Protein AF-A0A661HRC7-F1 (afdb_monomer_lite)

Secondary structure (DSSP, 8-state):
-HHHHHHHHHHHHHHHSPTT-EEEHHHHHHT-SSPPPHHHHHHHHHHHHHHT-EEE-HHHHHHHHHHHHHHHHHHHHHHHHHHHHHTT--HHHHHHHHHHTT---HHHHHHHHHHTSPPPPHHHHHHHHHHHHHHHHHHHHHHHT-HHHHHHHHHTHHHHHTTSS-GGGT-TT---TTTTS--------------TTHHHHHHHHHHHHHHHHHHHHHHHHHHHHHHHHHHHHHS--

Foldseek 3Di:
DLVVVLLVVLLVVLVVDAQAEEDEPVVSPVSDPDDDDPVSVVVSVVSCVVSNYHYDHPVVNVVVVVVVVVVVVVVVVVVVVVVVVVVVPPPVVVVVCVVLVPDPDPVSVVVVVVVVDDDDDPVRVVVVVVVVVVVVVVVVVVLVVDLVSLVVVLVCLVCCLVVVDDPVVPDVDDPPVPPPDDPDDDDDDDDDDDDPSNVVSNVVSVVVSVVSVVVSVVVVVVVVVVVVVVVVVVPDD

Radius of gyration: 38.29 Å; chains: 1; bounding box: 67×71×92 Å

Structure (mmCIF, N/CA/C/O backbone):
data_AF-A0A661HRC7-F1
#
_entry.id   AF-A0A661HRC7-F1
#
loop_
_atom_site.group_PDB
_atom_site.id
_atom_site.type_symbol
_atom_site.label_atom_id
_atom_site.label_alt_id
_atom_site.label_comp_id
_atom_site.label_asym_id
_atom_site.label_entity_id
_atom_site.label_seq_id
_atom_site.pdbx_PDB_ins_code
_atom_site.Cartn_x
_atom_site.Cartn_y
_atom_site.Cartn_z
_atom_site.occupancy
_atom_site.B_iso_or_equiv
_atom_site.auth_seq_id
_atom_site.auth_comp_id
_atom_site.auth_asym_id
_atom_site.auth_atom_id
_atom_site.pdbx_PDB_model_num
ATOM 1 N N . MET A 1 1 ? -4.110 -18.913 65.886 1.00 46.22 1 MET A N 1
ATOM 2 C CA . MET A 1 1 ? -4.096 -17.533 65.349 1.00 46.22 1 MET A CA 1
ATOM 3 C C . MET A 1 1 ? -4.804 -17.408 63.995 1.00 46.22 1 MET A C 1
ATOM 5 O O . MET A 1 1 ? -5.416 -16.375 63.782 1.00 46.22 1 MET A O 1
ATOM 9 N N . ALA A 1 2 ? -4.877 -18.468 63.177 1.00 59.62 2 ALA A N 1
ATOM 10 C CA . ALA A 1 2 ? -5.514 -18.46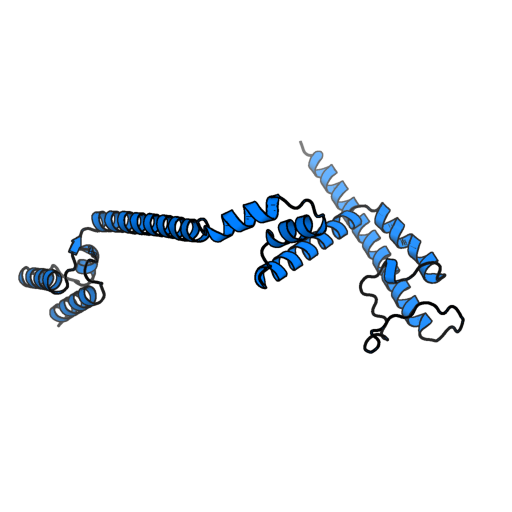9 61.848 1.00 59.62 2 ALA A CA 1
ATOM 11 C C . ALA A 1 2 ? -6.964 -17.922 61.760 1.00 59.62 2 ALA A C 1
ATOM 13 O O . ALA A 1 2 ? -7.291 -17.168 60.855 1.00 59.62 2 ALA A O 1
ATOM 14 N N . ALA A 1 3 ? -7.848 -18.215 62.724 1.00 59.53 3 ALA A N 1
ATOM 15 C CA . ALA A 1 3 ? -9.279 -17.891 62.591 1.00 59.53 3 ALA A CA 1
ATOM 16 C C . ALA A 1 3 ? -9.639 -16.387 62.630 1.00 59.53 3 ALA A C 1
ATOM 18 O O . ALA A 1 3 ? -10.729 -16.016 62.195 1.00 59.53 3 ALA A O 1
ATOM 19 N N . LYS A 1 4 ? -8.778 -15.522 63.190 1.00 67.00 4 LYS A N 1
ATOM 20 C CA . LYS A 1 4 ? -8.972 -14.055 63.160 1.00 67.00 4 LYS A CA 1
ATOM 21 C C . LYS A 1 4 ? -8.421 -13.435 61.873 1.00 67.00 4 LYS A C 1
ATOM 23 O O . LYS A 1 4 ? -8.901 -12.384 61.466 1.00 67.00 4 LYS A O 1
ATOM 28 N N . GLU A 1 5 ? -7.450 -14.095 61.257 1.00 76.31 5 GLU A N 1
ATOM 29 C CA . GLU A 1 5 ? -6.766 -13.650 60.045 1.00 76.31 5 GLU A CA 1
ATOM 30 C C . GLU A 1 5 ? -7.654 -13.861 58.812 1.00 76.31 5 GLU A C 1
ATOM 32 O O . GLU A 1 5 ? -7.911 -12.898 58.093 1.00 76.31 5 GLU A O 1
ATOM 37 N N . SER A 1 6 ? -8.296 -15.030 58.690 1.00 75.25 6 SER A N 1
ATOM 38 C CA . SER A 1 6 ? -9.288 -15.310 57.634 1.00 75.25 6 SER A CA 1
ATOM 39 C C . SER A 1 6 ? -10.469 -14.330 57.633 1.00 75.25 6 SER A C 1
ATOM 41 O O . SER A 1 6 ? -10.964 -13.922 56.589 1.00 75.25 6 SER A O 1
ATOM 43 N N . ILE A 1 7 ? -10.935 -13.889 58.811 1.00 80.56 7 ILE A N 1
ATOM 44 C CA . ILE A 1 7 ? -12.045 -12.919 58.902 1.00 80.56 7 ILE A CA 1
ATOM 45 C C . ILE A 1 7 ? -11.611 -11.536 58.408 1.00 80.56 7 ILE A C 1
ATOM 47 O O . ILE A 1 7 ? -12.405 -10.833 57.787 1.00 80.56 7 ILE A O 1
ATOM 51 N N . LYS A 1 8 ? -10.361 -11.151 58.679 1.00 82.25 8 LYS A N 1
ATOM 52 C CA . LYS A 1 8 ? -9.803 -9.875 58.232 1.00 82.25 8 LYS A CA 1
ATOM 53 C C . LYS A 1 8 ? -9.616 -9.860 56.710 1.00 82.25 8 LYS A C 1
ATOM 55 O O . LYS A 1 8 ? -9.975 -8.876 56.076 1.00 82.25 8 LYS A O 1
ATOM 60 N N . GLN A 1 9 ? -9.164 -10.972 56.131 1.00 80.62 9 GLN A N 1
ATOM 61 C CA . GLN A 1 9 ? -9.059 -11.156 54.677 1.00 80.62 9 GLN A CA 1
ATOM 62 C C . GLN A 1 9 ? -10.429 -11.074 53.990 1.00 80.62 9 GLN A C 1
ATOM 64 O O . GLN A 1 9 ? -10.584 -10.406 52.970 1.00 80.62 9 GLN A O 1
ATOM 69 N N . VAL A 1 10 ? -11.467 -11.662 54.593 1.00 81.31 10 VAL A N 1
ATOM 70 C CA . VAL A 1 10 ? -12.841 -11.521 54.090 1.00 81.31 10 VAL A CA 1
ATOM 71 C C . VAL A 1 10 ? -13.333 -10.071 54.184 1.00 81.31 10 VAL A C 1
ATOM 73 O O . VAL A 1 10 ? -13.985 -9.591 53.260 1.00 81.31 10 VAL A O 1
ATOM 76 N N . GLU A 1 11 ? -13.010 -9.340 55.253 1.00 82.12 11 GLU A N 1
ATOM 77 C CA . GLU A 1 11 ? -13.336 -7.909 55.360 1.00 82.12 11 GLU A CA 1
ATOM 78 C C . GLU A 1 11 ? -12.634 -7.079 54.267 1.00 82.12 11 GLU A C 1
ATOM 80 O O . GLU A 1 11 ? -13.278 -6.243 53.631 1.00 82.12 11 GLU A O 1
ATOM 85 N N . GLU A 1 12 ? -11.363 -7.358 53.971 1.00 83.88 12 GLU A N 1
ATOM 86 C CA . GLU A 1 12 ? -10.621 -6.737 52.863 1.00 83.88 12 GLU A CA 1
ATOM 87 C C . GLU A 1 12 ? -11.241 -7.057 51.490 1.00 83.88 12 GLU A C 1
ATOM 89 O O . GLU A 1 12 ? -11.384 -6.158 50.654 1.00 83.88 12 GLU A O 1
ATOM 94 N N . LEU A 1 13 ? -11.713 -8.292 51.272 1.00 82.38 13 LEU A N 1
ATOM 95 C CA . LEU A 1 13 ? -12.444 -8.670 50.057 1.00 82.38 13 LEU A CA 1
ATOM 96 C C . LEU A 1 13 ? -13.716 -7.833 49.869 1.00 82.38 13 LEU A C 1
ATOM 98 O O . LEU A 1 13 ? -13.973 -7.366 48.758 1.00 82.38 13 LEU A O 1
ATOM 102 N N . PHE A 1 14 ? -14.479 -7.580 50.937 1.00 82.62 14 PHE A N 1
ATOM 103 C CA . PHE A 1 14 ? -15.663 -6.715 50.878 1.00 82.62 14 PHE A CA 1
ATOM 104 C C . PHE A 1 14 ? -15.322 -5.234 50.656 1.00 82.62 14 PHE A C 1
ATOM 106 O O . PHE A 1 14 ? -16.095 -4.536 50.005 1.00 82.62 14 PHE A O 1
ATOM 113 N N . ILE A 1 15 ? -14.173 -4.756 51.146 1.00 84.56 15 ILE A N 1
ATOM 114 C CA . ILE A 1 15 ? -13.701 -3.375 50.933 1.00 84.56 15 ILE A CA 1
ATOM 115 C C . ILE A 1 15 ? -13.226 -3.159 49.489 1.00 84.56 15 ILE A C 1
ATOM 117 O O . ILE A 1 15 ? -13.441 -2.088 48.924 1.00 84.56 15 ILE A O 1
ATOM 121 N N . SER A 1 16 ? -12.596 -4.167 48.879 1.00 82.31 16 SER A N 1
ATOM 122 C CA . SER A 1 16 ? -12.067 -4.078 47.510 1.00 82.31 16 SER A CA 1
ATOM 123 C C . SER A 1 16 ? -13.150 -3.921 46.432 1.00 82.31 16 SER A C 1
ATOM 125 O O . SER A 1 16 ? -12.871 -3.466 45.320 1.00 82.31 16 SER A O 1
ATOM 127 N N . LYS A 1 17 ? -14.391 -4.313 46.743 1.00 79.81 17 LYS A N 1
ATOM 128 C CA . LYS A 1 17 ? -15.523 -4.310 45.814 1.00 79.81 17 LYS A CA 1
ATOM 129 C C . LYS A 1 17 ? -16.329 -3.020 45.922 1.00 79.81 17 LYS A C 1
ATOM 131 O O . LYS A 1 17 ? -16.464 -2.432 46.993 1.00 79.81 17 LYS A O 1
ATOM 136 N N . LYS A 1 18 ? -16.865 -2.551 44.790 1.00 75.81 18 LYS A N 1
ATOM 137 C CA . LYS A 1 18 ? -17.677 -1.330 44.763 1.00 75.81 18 LYS A CA 1
ATOM 138 C C . LYS A 1 18 ? -19.051 -1.609 45.373 1.00 75.81 18 LYS A C 1
ATOM 140 O O . LYS A 1 18 ? -19.536 -2.739 45.381 1.00 75.81 18 LYS A O 1
ATOM 145 N N . LYS A 1 19 ? -19.711 -0.554 45.859 1.00 70.31 19 LYS A N 1
ATOM 146 C CA . LYS A 1 19 ? -21.099 -0.639 46.340 1.00 70.31 19 LYS A CA 1
ATOM 147 C C . LYS A 1 19 ? -21.988 -1.193 45.220 1.00 70.31 19 LYS A C 1
ATOM 149 O O . LYS A 1 19 ? -22.031 -0.602 44.142 1.00 70.31 19 LYS A O 1
ATOM 154 N N . GLY A 1 20 ? -22.689 -2.296 45.481 1.00 66.62 20 GLY A N 1
ATOM 155 C CA . GLY A 1 20 ? -23.535 -2.976 44.494 1.00 66.62 20 GLY A CA 1
ATOM 156 C C . GLY A 1 20 ? -22.845 -4.066 43.665 1.00 66.62 20 GLY A C 1
ATOM 157 O O . GLY A 1 20 ? -23.507 -4.666 42.822 1.00 66.62 20 GLY A O 1
ATOM 158 N N . ASP A 1 21 ? -21.562 -4.353 43.906 1.00 76.00 21 ASP A N 1
ATOM 159 C CA . ASP A 1 21 ? -20.919 -5.547 43.356 1.00 76.00 21 ASP A CA 1
ATOM 160 C C . ASP A 1 21 ? -21.384 -6.818 44.088 1.00 76.00 21 ASP A C 1
ATOM 162 O O . ASP A 1 21 ? -21.913 -6.793 45.207 1.00 76.00 21 ASP A O 1
ATOM 166 N N . VAL A 1 22 ? -21.173 -7.952 43.425 1.00 84.88 22 VAL A N 1
ATOM 167 C CA . VAL A 1 22 ? -21.505 -9.292 43.911 1.00 84.88 22 VAL A CA 1
ATOM 168 C C . VAL A 1 22 ? -20.237 -10.071 44.271 1.00 84.88 22 VAL A C 1
ATOM 170 O O . VAL A 1 22 ? -19.251 -10.043 43.532 1.00 84.88 22 VAL A O 1
ATOM 173 N N . VAL A 1 23 ? -20.263 -10.779 45.401 1.00 85.69 23 VAL A N 1
ATOM 174 C CA . VAL A 1 23 ? -19.192 -11.682 45.862 1.00 85.69 23 VAL A CA 1
ATOM 175 C C . VAL A 1 23 ? -19.720 -13.111 45.899 1.00 85.69 23 VAL A C 1
ATOM 177 O O . VAL A 1 23 ? -20.847 -13.352 46.327 1.00 85.69 23 VAL A O 1
ATOM 180 N N . THR A 1 24 ? -18.914 -14.068 45.447 1.00 87.81 24 THR A N 1
ATOM 181 C CA . THR A 1 24 ? -19.303 -15.479 45.404 1.00 87.81 24 THR A CA 1
ATOM 182 C C . THR A 1 24 ? -19.050 -16.195 46.729 1.00 87.81 24 THR A C 1
ATOM 184 O O . THR A 1 24 ? -18.049 -15.933 47.405 1.00 87.81 24 THR A O 1
ATOM 187 N N . PHE A 1 25 ? -19.930 -17.129 47.101 1.00 86.50 25 PHE A N 1
ATOM 188 C CA . PHE A 1 25 ? -19.738 -17.961 48.299 1.00 86.50 25 PHE A CA 1
ATOM 189 C C . PHE A 1 25 ? -18.448 -18.786 48.231 1.00 86.50 25 PHE A C 1
ATOM 191 O O . PHE A 1 25 ? -17.781 -18.997 49.241 1.00 86.50 25 PHE A O 1
ATOM 198 N N . GLU A 1 26 ? -18.059 -19.193 47.030 1.00 86.44 26 GLU A N 1
ATOM 199 C CA . GLU A 1 26 ? -16.854 -19.960 46.748 1.00 86.44 26 GLU A CA 1
ATOM 200 C C . GLU A 1 26 ? -15.585 -19.140 47.022 1.00 86.44 26 GLU A C 1
ATOM 202 O O . GLU A 1 26 ? -14.609 -19.682 47.531 1.00 86.44 26 GLU A O 1
ATOM 207 N N . ASN A 1 27 ? -15.600 -17.827 46.757 1.00 84.62 27 ASN A N 1
ATOM 208 C CA . ASN A 1 27 ? -14.473 -16.949 47.085 1.00 84.62 27 ASN A CA 1
ATOM 209 C C . ASN A 1 27 ? -14.343 -16.740 48.593 1.00 84.62 27 ASN A C 1
ATOM 211 O O . ASN A 1 27 ? -13.236 -16.744 49.111 1.00 84.62 27 ASN A O 1
ATOM 215 N N . ILE A 1 28 ? -15.466 -16.625 49.306 1.00 84.31 28 ILE A N 1
ATOM 216 C CA . ILE A 1 28 ? -15.454 -16.543 50.771 1.00 84.31 28 ILE A CA 1
ATOM 217 C C . ILE A 1 28 ? -14.951 -17.865 51.364 1.00 84.31 28 ILE A C 1
ATOM 219 O O . ILE A 1 28 ? -14.176 -17.850 52.312 1.00 84.31 28 ILE A O 1
ATOM 223 N N . SER A 1 29 ? -15.354 -19.007 50.798 1.00 82.44 29 SER A N 1
ATOM 224 C CA . SER A 1 29 ? -14.953 -20.331 51.281 1.00 82.44 29 SER A CA 1
ATOM 225 C C . SER A 1 29 ? -13.467 -20.640 51.083 1.00 82.44 29 SER A C 1
ATOM 227 O O . SER A 1 29 ? -12.937 -21.441 51.845 1.00 82.44 29 SER A O 1
ATOM 229 N N . LYS A 1 30 ? -12.800 -20.045 50.085 1.00 85.00 30 LYS A N 1
ATOM 230 C CA . LYS A 1 30 ? -11.361 -20.251 49.829 1.00 85.00 30 LYS A CA 1
ATOM 231 C C . LYS A 1 30 ? -10.462 -19.674 50.920 1.00 85.00 30 LYS A C 1
ATOM 233 O O . LYS A 1 30 ? -9.379 -20.199 51.132 1.00 85.00 30 LYS A O 1
ATOM 238 N N . GLU A 1 31 ? -10.921 -18.643 51.625 1.00 82.44 31 GLU A N 1
ATOM 239 C CA . GLU A 1 31 ? -10.154 -17.983 52.692 1.00 82.44 31 GLU A CA 1
ATOM 240 C C . GLU A 1 31 ? -10.208 -18.742 54.036 1.00 82.44 31 GLU A C 1
ATOM 242 O O . GLU A 1 31 ? -9.590 -18.334 55.024 1.00 82.44 31 GLU A O 1
ATOM 247 N N . PHE A 1 32 ? -10.970 -19.842 54.110 1.00 80.88 32 PHE A N 1
ATOM 248 C CA . PHE A 1 32 ? -11.108 -20.659 55.316 1.00 80.88 32 PHE A CA 1
ATOM 249 C C . PHE A 1 32 ? -10.625 -22.098 55.086 1.00 80.88 32 PHE A C 1
ATOM 251 O O . PHE A 1 32 ? -11.263 -22.872 54.380 1.00 80.88 32 PHE A O 1
ATOM 258 N N . ASP A 1 33 ? -9.573 -22.504 55.802 1.00 77.38 33 ASP A N 1
ATOM 259 C CA . ASP A 1 33 ? -9.066 -23.891 55.787 1.00 77.38 33 ASP A CA 1
ATOM 260 C C . ASP A 1 33 ? -9.933 -24.880 56.596 1.00 77.38 33 ASP A C 1
ATOM 262 O O . ASP A 1 33 ? -9.755 -26.097 56.533 1.00 77.38 33 ASP A O 1
ATOM 266 N N . LYS A 1 34 ? -10.850 -24.368 57.429 1.00 79.81 34 LYS A N 1
ATOM 267 C CA . LYS A 1 34 ? -11.730 -25.147 58.319 1.00 79.81 34 LYS A CA 1
ATOM 268 C C . LYS A 1 34 ? -13.182 -24.720 58.147 1.00 79.81 34 LYS A C 1
ATOM 270 O O . LYS A 1 34 ? -13.462 -23.590 57.759 1.00 79.81 34 LYS A O 1
ATOM 275 N N . GLN A 1 35 ? -14.109 -25.608 58.515 1.00 79.19 35 GLN A N 1
ATOM 276 C CA . GLN A 1 35 ? -15.544 -25.313 58.492 1.00 79.19 35 GLN A CA 1
ATOM 277 C C . GLN A 1 35 ? -15.871 -24.030 59.270 1.00 79.19 35 GLN A C 1
ATOM 279 O O . GLN A 1 35 ? -15.432 -23.829 60.406 1.00 79.19 35 GLN A O 1
ATOM 284 N N . ILE A 1 36 ? -16.667 -23.168 58.638 1.00 80.31 36 ILE A N 1
ATOM 285 C CA . ILE A 1 36 ? -17.063 -21.870 59.182 1.00 80.31 36 ILE A CA 1
ATOM 286 C C . ILE A 1 36 ? -17.981 -22.089 60.389 1.00 80.31 36 ILE A C 1
ATOM 288 O O . ILE A 1 36 ? -19.007 -22.762 60.304 1.00 80.31 36 ILE A O 1
ATOM 292 N N . THR A 1 37 ? -17.639 -21.479 61.524 1.00 85.44 37 THR A N 1
ATOM 293 C CA . THR A 1 37 ? -18.481 -21.516 62.729 1.00 85.44 37 THR A CA 1
ATOM 294 C C . THR A 1 37 ? -19.648 -20.530 62.596 1.00 85.44 37 THR A C 1
ATOM 296 O O . THR A 1 37 ? -19.489 -19.445 62.033 1.00 85.44 37 THR A O 1
ATOM 299 N N . VAL A 1 38 ? -20.809 -20.825 63.196 1.00 84.69 38 VAL A N 1
ATOM 300 C CA . VAL A 1 38 ? -22.022 -19.972 63.143 1.00 84.69 38 VAL A CA 1
ATOM 301 C C . VAL A 1 38 ? -21.749 -18.505 63.528 1.00 84.69 38 VAL A C 1
ATOM 303 O O . VAL A 1 38 ? -22.293 -17.581 62.924 1.00 84.69 38 VAL A O 1
ATOM 306 N N . SER A 1 39 ? -20.861 -18.262 64.497 1.00 85.06 39 SER A N 1
ATOM 307 C CA . SER A 1 39 ? -20.455 -16.909 64.914 1.00 85.06 39 SER A CA 1
ATOM 308 C C . SER A 1 39 ? -19.681 -16.138 63.837 1.00 85.06 39 SER A C 1
ATOM 310 O O . SER A 1 39 ? -19.795 -14.916 63.759 1.00 85.06 39 SER A O 1
ATOM 312 N N . GLN A 1 40 ? -18.899 -16.827 63.003 1.00 82.88 40 GLN A N 1
ATOM 313 C CA . GLN A 1 40 ? -18.143 -16.223 61.901 1.00 82.88 40 GLN A CA 1
ATOM 314 C C . GLN A 1 40 ? -19.075 -15.896 60.728 1.00 82.88 40 GLN A C 1
ATOM 316 O O . GLN A 1 40 ? -19.015 -14.790 60.197 1.00 82.88 40 GLN A O 1
ATOM 321 N N . ALA A 1 41 ? -20.022 -16.785 60.413 1.00 83.31 41 ALA A N 1
ATOM 322 C CA . ALA A 1 41 ? -21.043 -16.543 59.391 1.00 83.31 41 ALA A CA 1
ATOM 323 C C . ALA A 1 41 ? -21.905 -15.301 59.696 1.00 83.31 41 ALA A C 1
ATOM 325 O O . ALA A 1 41 ? -22.165 -14.484 58.813 1.00 83.31 41 ALA A O 1
ATOM 326 N N . LYS A 1 42 ? -22.281 -15.091 60.968 1.00 87.62 42 LYS A N 1
ATOM 327 C CA . LYS A 1 42 ? -23.004 -13.879 61.399 1.00 87.62 42 LYS A CA 1
ATOM 328 C C . LYS A 1 42 ? -22.206 -12.591 61.156 1.00 87.62 42 LYS A C 1
ATOM 330 O O . LYS A 1 42 ? -22.795 -11.587 60.763 1.00 87.62 42 LYS A O 1
ATOM 335 N N . LYS A 1 43 ? -20.881 -12.618 61.345 1.00 85.50 43 LYS A N 1
ATOM 336 C CA . LYS A 1 43 ? -20.003 -11.469 61.054 1.00 85.50 43 LYS A CA 1
ATOM 337 C C . LYS A 1 43 ? -19.894 -11.196 59.557 1.00 85.50 43 LYS A C 1
ATOM 339 O O . LYS A 1 43 ? -20.007 -10.047 59.152 1.00 85.50 43 LYS A O 1
ATOM 344 N N . ILE A 1 44 ? -19.760 -12.237 58.735 1.00 85.81 44 ILE A N 1
ATOM 345 C CA . ILE A 1 44 ? -19.736 -12.116 57.267 1.00 85.81 44 ILE A CA 1
ATOM 346 C C . ILE A 1 44 ? -21.043 -11.487 56.758 1.00 85.81 44 ILE A C 1
ATOM 348 O O . ILE A 1 44 ? -21.015 -10.561 55.948 1.00 85.81 44 ILE A O 1
ATOM 352 N N . LEU A 1 45 ? -22.191 -11.896 57.309 1.00 86.12 45 LEU A N 1
ATOM 353 C CA . LEU A 1 45 ? -23.484 -11.283 56.996 1.00 86.12 45 LEU A CA 1
ATOM 354 C C . LEU A 1 45 ? -23.557 -9.806 57.429 1.00 86.12 45 LEU A C 1
ATOM 356 O O . LEU A 1 45 ? -24.133 -8.977 56.724 1.00 86.12 45 LEU A O 1
ATOM 360 N N . GLN A 1 46 ? -22.967 -9.457 58.576 1.00 87.50 46 GLN A N 1
ATOM 361 C CA . GLN A 1 46 ? -22.871 -8.070 59.035 1.00 87.50 46 GLN A CA 1
ATOM 362 C C . GLN A 1 46 ? -21.983 -7.225 58.106 1.00 87.50 46 GLN A C 1
ATOM 364 O O . GLN A 1 46 ? -22.345 -6.089 57.795 1.00 87.50 46 GLN A O 1
ATOM 369 N N . TYR A 1 47 ? -20.870 -7.777 57.613 1.00 86.12 47 TYR A N 1
ATOM 370 C CA . TYR A 1 47 ? -19.998 -7.111 56.645 1.00 86.12 47 TYR A CA 1
ATOM 371 C C . TYR A 1 47 ? -20.680 -6.903 55.290 1.00 86.12 47 TYR A C 1
ATOM 373 O O . TYR A 1 47 ? -20.647 -5.791 54.769 1.00 86.12 47 TYR A O 1
ATOM 381 N N . SER A 1 48 ? -21.397 -7.904 54.772 1.00 86.00 48 SER A N 1
ATOM 382 C CA . SER A 1 48 ? -22.200 -7.764 53.546 1.00 86.00 48 SER A CA 1
ATOM 383 C C . SER A 1 48 ? -23.198 -6.599 53.643 1.00 86.00 48 SER A C 1
ATOM 385 O O . SER A 1 48 ? -23.285 -5.775 52.729 1.00 86.00 48 SER A O 1
ATOM 387 N N . LYS A 1 49 ? -23.883 -6.454 54.789 1.00 87.06 49 LYS A N 1
ATOM 388 C CA . LYS A 1 49 ? -24.794 -5.325 55.042 1.00 87.06 49 LYS A CA 1
ATOM 389 C C . LYS A 1 49 ? -24.069 -3.982 55.153 1.00 87.06 49 LYS A C 1
ATOM 391 O O . LYS A 1 49 ? -24.567 -2.994 54.627 1.00 87.06 49 LYS A O 1
ATOM 396 N N . LYS A 1 50 ? -22.908 -3.939 55.816 1.00 87.94 50 LYS A N 1
ATOM 397 C CA . LYS A 1 50 ? -22.108 -2.716 56.015 1.00 87.94 50 LYS A CA 1
ATOM 398 C C . LYS A 1 50 ? -21.569 -2.153 54.695 1.00 87.94 50 LYS A C 1
ATOM 400 O O . LYS A 1 50 ? -21.579 -0.941 54.505 1.00 87.94 50 LYS A O 1
ATOM 405 N N . TYR A 1 51 ? -21.103 -3.022 53.799 1.00 85.94 51 TYR A N 1
ATOM 406 C CA . TYR A 1 51 ? -20.485 -2.619 52.531 1.00 85.94 51 TYR A CA 1
ATOM 407 C C . TYR A 1 51 ? -21.460 -2.604 51.342 1.00 85.94 51 TYR A C 1
ATOM 409 O O . TYR A 1 51 ? -21.083 -2.167 50.258 1.00 85.94 51 TYR A O 1
ATOM 417 N N . HIS A 1 52 ? -22.723 -3.006 51.541 1.00 82.62 52 HIS A N 1
ATOM 418 C CA . HIS A 1 52 ? -23.739 -3.118 50.485 1.00 82.62 52 HIS A CA 1
ATOM 419 C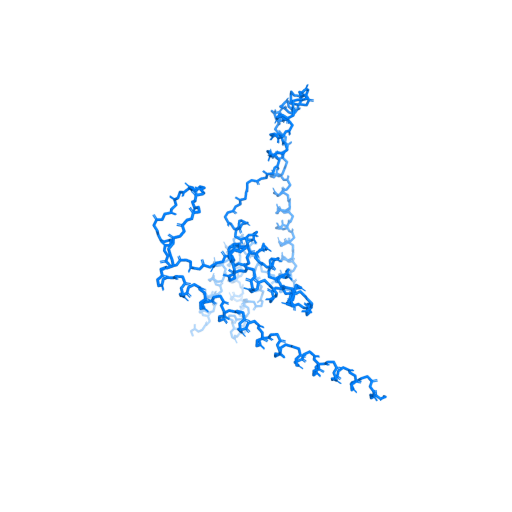 C . HIS A 1 52 ? -23.276 -3.986 49.303 1.00 82.62 52 HIS A C 1
ATOM 421 O O . HIS A 1 52 ? -23.406 -3.607 48.137 1.00 82.62 52 HIS A O 1
ATOM 427 N N . VAL A 1 53 ? -22.716 -5.151 49.626 1.00 84.69 53 VAL A N 1
ATOM 428 C CA . VAL A 1 53 ? -22.224 -6.139 48.659 1.00 84.69 53 VAL A CA 1
ATOM 429 C C . VAL A 1 53 ? -23.073 -7.396 48.798 1.00 84.69 53 VAL A C 1
ATOM 431 O O . VAL A 1 53 ? -23.206 -7.940 49.900 1.00 84.69 53 VAL A O 1
ATOM 434 N N . SER A 1 54 ? -23.671 -7.840 47.693 1.00 82.75 54 SER A N 1
ATOM 435 C CA . SER A 1 54 ? -24.546 -9.016 47.683 1.00 82.75 54 SER A CA 1
ATOM 436 C C . SER A 1 54 ? -23.724 -10.298 47.545 1.00 82.75 54 SER A C 1
ATOM 438 O O . SER A 1 54 ? -22.768 -10.346 46.772 1.00 82.75 54 SER A O 1
ATOM 440 N N . MET A 1 55 ? -24.086 -11.336 48.297 1.00 84.00 55 MET A N 1
ATOM 441 C CA . MET A 1 55 ? -23.445 -12.649 48.217 1.00 84.00 55 MET A CA 1
ATOM 442 C C . MET A 1 55 ? -24.291 -13.568 47.341 1.00 84.00 55 MET A C 1
ATOM 444 O O . MET A 1 55 ? -25.487 -13.710 47.587 1.00 84.00 55 MET A O 1
ATOM 448 N N . VAL A 1 56 ? -23.681 -14.171 46.328 1.00 86.44 56 VAL A N 1
ATOM 449 C CA . VAL A 1 56 ? -24.366 -14.984 45.310 1.00 86.44 56 VAL A CA 1
ATOM 450 C C . VAL A 1 56 ? -23.604 -16.283 45.058 1.00 86.44 56 VAL A C 1
ATOM 452 O O . VAL A 1 56 ? -22.420 -16.388 45.374 1.00 86.44 56 VAL A O 1
ATOM 455 N N . SER A 1 57 ? -24.251 -17.293 44.480 1.00 87.25 57 SER A N 1
ATOM 456 C CA . SER A 1 57 ? -23.531 -18.490 44.008 1.00 87.25 57 SER A CA 1
ATOM 457 C C . SER A 1 57 ? -22.739 -18.187 42.729 1.00 87.25 57 SER A C 1
ATOM 459 O O . SER A 1 57 ? -23.103 -17.280 41.974 1.00 87.25 57 SER A O 1
ATOM 461 N N . ALA A 1 58 ? -21.703 -18.976 42.419 1.00 84.56 58 ALA A N 1
ATOM 462 C CA . ALA A 1 58 ? -20.991 -18.900 41.140 1.00 84.56 58 ALA A CA 1
ATOM 463 C C . ALA A 1 58 ? -21.930 -18.900 39.913 1.00 84.56 58 ALA A C 1
ATOM 465 O O . ALA A 1 58 ? -21.706 -18.155 38.957 1.00 84.56 58 ALA A O 1
ATOM 466 N N . SER A 1 59 ? -23.025 -19.668 39.961 1.00 86.19 59 SER A N 1
ATOM 467 C CA . SER A 1 59 ? -24.014 -19.730 38.870 1.00 86.19 59 SER A CA 1
ATOM 468 C C . SER A 1 59 ? -24.772 -18.412 38.674 1.00 86.19 59 SER A C 1
ATOM 470 O O . SER A 1 59 ? -25.085 -18.013 37.552 1.00 86.19 59 SER A O 1
ATOM 472 N N . GLU A 1 60 ? -25.082 -17.717 39.764 1.00 86.25 60 GLU A N 1
ATOM 473 C CA . GLU A 1 60 ? -25.773 -16.425 39.740 1.00 86.25 60 GLU A CA 1
ATOM 474 C C . GLU A 1 60 ? -24.817 -15.286 39.381 1.00 86.25 60 GLU A C 1
ATOM 476 O O . GLU A 1 60 ? -25.200 -14.362 38.663 1.00 86.25 60 GLU A O 1
ATOM 481 N N . TYR A 1 61 ? -23.556 -15.385 39.809 1.00 86.69 61 TYR A N 1
ATOM 482 C CA . TYR A 1 61 ? -22.498 -14.454 39.428 1.00 86.69 61 TYR A CA 1
ATOM 483 C C . TYR A 1 61 ? -22.278 -14.432 37.912 1.00 86.69 61 TYR A C 1
ATOM 485 O O . TYR A 1 61 ? -22.229 -13.357 37.315 1.00 86.69 61 TYR A O 1
ATOM 493 N N . ALA A 1 62 ? -22.235 -15.606 37.272 1.00 83.62 62 ALA A N 1
ATOM 494 C CA . ALA A 1 62 ? -22.123 -15.714 35.818 1.00 83.62 62 ALA A CA 1
ATOM 495 C C . ALA A 1 62 ? -23.287 -15.007 35.097 1.00 83.62 62 ALA A C 1
ATOM 497 O O . ALA A 1 62 ? -23.064 -14.218 34.180 1.00 83.62 62 ALA A O 1
ATOM 498 N N . LYS A 1 63 ? -24.527 -15.205 35.570 1.00 86.62 63 LYS A N 1
ATOM 499 C CA . LYS A 1 63 ? -25.710 -14.507 35.035 1.00 86.62 63 LYS A CA 1
ATOM 500 C C . LYS A 1 63 ? -25.611 -12.991 35.216 1.00 86.62 63 LYS A C 1
ATOM 502 O O . LYS A 1 63 ? -25.935 -12.241 34.296 1.00 86.62 63 LYS A O 1
ATOM 507 N N . HIS A 1 64 ? -25.153 -12.532 36.380 1.00 84.19 64 HIS A N 1
ATOM 508 C CA . HIS A 1 64 ? -24.973 -11.108 36.657 1.00 84.19 64 HIS A CA 1
ATOM 509 C C . HIS A 1 64 ? -23.937 -10.470 35.720 1.00 84.19 64 HIS A C 1
ATOM 511 O O . HIS A 1 64 ? -24.182 -9.385 35.190 1.00 84.19 64 HIS A O 1
ATOM 517 N N . LEU A 1 65 ? -22.824 -11.165 35.456 1.00 85.25 65 LEU A N 1
ATOM 518 C CA . LEU A 1 65 ? -21.783 -10.714 34.533 1.00 85.25 65 LEU A CA 1
ATOM 519 C C . LEU A 1 65 ? -22.329 -10.568 33.105 1.00 85.25 65 LEU A C 1
ATOM 521 O O . LEU A 1 65 ? -22.178 -9.506 32.501 1.00 85.25 65 LEU A O 1
ATOM 525 N N . SER A 1 66 ? -23.066 -11.567 32.605 1.00 87.62 66 SER A N 1
ATOM 526 C CA . SER A 1 66 ? -23.690 -11.503 31.274 1.00 87.62 66 SER A CA 1
ATOM 527 C C . SER A 1 66 ? -24.699 -10.354 31.145 1.00 87.62 66 SER A C 1
ATOM 529 O O . SER A 1 66 ? -24.730 -9.658 30.129 1.00 87.62 66 SER A O 1
ATOM 531 N N . ILE A 1 67 ? -25.508 -10.102 32.182 1.00 87.06 67 ILE A N 1
ATOM 532 C CA . ILE A 1 67 ? -26.460 -8.978 32.201 1.00 87.06 67 ILE A CA 1
ATOM 533 C C . ILE A 1 67 ? -25.717 -7.634 32.209 1.00 87.06 67 ILE A C 1
ATOM 535 O O . ILE A 1 67 ? -26.127 -6.690 31.527 1.00 87.06 67 ILE A O 1
ATOM 539 N N . GLN A 1 68 ? -24.628 -7.524 32.972 1.00 85.31 68 GLN A N 1
ATOM 540 C CA . GLN A 1 68 ? -23.832 -6.302 33.072 1.00 85.31 68 GLN A CA 1
ATOM 541 C C . GLN A 1 68 ? -23.113 -5.983 31.754 1.00 85.31 68 GLN A C 1
ATOM 543 O O . GLN A 1 68 ? -23.144 -4.833 31.305 1.00 85.31 68 GLN A O 1
ATOM 548 N N . GLU A 1 69 ? -22.529 -6.987 31.098 1.00 87.50 69 GLU A N 1
ATOM 549 C CA . GLU A 1 69 ? -21.933 -6.854 29.766 1.00 87.50 69 GLU A CA 1
ATOM 550 C C . GLU A 1 69 ? -22.974 -6.475 28.712 1.00 87.50 69 GLU A C 1
ATOM 552 O O . GLU A 1 69 ? -22.736 -5.558 27.921 1.00 87.50 69 GLU A O 1
ATOM 557 N N . GLY A 1 70 ? -24.158 -7.099 28.754 1.00 88.12 70 GLY A N 1
ATOM 558 C CA . GLY A 1 70 ? -25.292 -6.754 27.897 1.00 88.12 70 GLY A CA 1
ATOM 559 C C . GLY A 1 70 ? -25.695 -5.283 28.032 1.00 88.12 70 GLY A C 1
ATOM 560 O O . GLY A 1 70 ? -25.734 -4.560 27.035 1.00 88.12 70 GLY A O 1
ATOM 561 N N . LYS A 1 71 ? -25.883 -4.800 29.269 1.00 88.38 71 LYS A N 1
ATOM 562 C CA . LYS A 1 71 ? -26.187 -3.385 29.557 1.00 88.38 71 LYS A CA 1
ATOM 563 C C . LYS A 1 71 ? -25.061 -2.441 29.126 1.00 88.38 71 LYS A C 1
ATOM 565 O O . LYS A 1 71 ? -25.335 -1.330 28.674 1.00 88.38 71 LYS A O 1
ATOM 570 N N . ARG A 1 72 ? -23.790 -2.844 29.262 1.00 84.00 72 ARG A N 1
ATOM 571 C CA . ARG A 1 72 ? -22.640 -2.042 28.807 1.00 84.00 72 ARG A CA 1
ATOM 572 C C . ARG A 1 72 ? -22.627 -1.918 27.284 1.00 84.00 72 ARG A C 1
ATOM 574 O O . ARG A 1 72 ? -22.429 -0.817 26.775 1.00 84.00 72 ARG A O 1
ATOM 581 N N . ARG A 1 73 ? -22.883 -3.020 26.573 1.00 84.62 73 ARG A N 1
ATOM 582 C CA . ARG A 1 73 ? -22.965 -3.062 25.107 1.00 84.62 73 ARG A CA 1
ATOM 583 C C . ARG A 1 73 ? -24.118 -2.211 24.582 1.00 84.62 73 ARG A C 1
ATOM 585 O O . ARG A 1 73 ? -23.933 -1.452 23.639 1.00 84.62 73 ARG A O 1
ATOM 592 N N . GLU A 1 74 ? -25.279 -2.283 25.225 1.00 82.06 74 GLU A N 1
ATOM 593 C CA . GLU A 1 74 ? -26.441 -1.465 24.869 1.00 82.06 74 GLU A CA 1
ATOM 594 C C . GLU A 1 74 ? -26.183 0.031 25.099 1.00 82.06 74 GLU A C 1
ATOM 596 O O . GLU A 1 74 ? -26.443 0.841 24.212 1.00 82.06 74 GLU A O 1
ATOM 601 N N . LYS A 1 75 ? -25.573 0.409 26.233 1.00 86.38 75 LYS A N 1
ATOM 602 C CA . LYS A 1 75 ? -25.164 1.801 26.493 1.00 86.38 75 LYS A CA 1
ATOM 603 C C . LYS A 1 75 ? -24.127 2.313 25.493 1.00 86.38 75 LYS A C 1
ATOM 605 O O . LYS A 1 75 ? -24.220 3.465 25.086 1.00 86.38 75 LYS A O 1
ATOM 610 N N . ALA A 1 76 ? -23.153 1.491 25.099 1.00 83.25 76 ALA A N 1
ATOM 611 C CA . ALA A 1 76 ? -22.165 1.865 24.085 1.00 83.25 76 ALA A CA 1
ATOM 612 C C . ALA A 1 76 ? -22.828 2.097 22.718 1.00 83.25 76 ALA A C 1
ATOM 614 O O . ALA A 1 76 ? -22.572 3.113 22.079 1.00 83.25 76 ALA A O 1
ATOM 615 N N . ARG A 1 77 ? -23.753 1.211 22.326 1.00 83.56 77 ARG A N 1
ATOM 616 C CA . ARG A 1 77 ? -24.540 1.356 21.094 1.00 83.56 77 ARG A CA 1
ATOM 617 C C . ARG A 1 77 ? -25.410 2.614 21.118 1.00 83.56 77 ARG A C 1
ATOM 619 O O . ARG A 1 77 ? -25.482 3.316 20.117 1.00 83.56 77 ARG A O 1
ATOM 626 N N . LYS A 1 78 ? -26.032 2.920 22.261 1.00 81.12 78 LYS A N 1
ATOM 627 C CA . LYS A 1 78 ? -26.861 4.119 22.422 1.00 81.12 78 LYS A CA 1
ATOM 628 C C . LYS A 1 78 ? -26.035 5.409 22.380 1.00 81.12 78 LYS A C 1
ATOM 630 O O . LYS A 1 78 ? -26.434 6.331 21.691 1.00 81.12 78 LYS A O 1
ATOM 635 N N . LYS A 1 79 ? -24.853 5.440 23.010 1.00 80.25 79 LYS A N 1
ATOM 636 C CA . LYS A 1 79 ? -23.921 6.581 22.917 1.00 80.25 79 LYS A CA 1
ATOM 637 C C . LYS A 1 79 ? -23.396 6.815 21.500 1.00 80.25 79 LYS A C 1
ATOM 639 O O . LYS A 1 79 ? -23.285 7.957 21.085 1.00 80.25 79 LYS A O 1
ATOM 644 N N . MET A 1 80 ? -23.089 5.750 20.756 1.00 72.06 80 MET A N 1
ATOM 645 C CA . MET A 1 80 ? -22.713 5.875 19.341 1.00 72.06 80 MET A CA 1
ATOM 646 C C . MET A 1 80 ? -23.866 6.435 18.499 1.00 72.06 80 MET A C 1
ATOM 648 O O . MET A 1 80 ? -23.628 7.261 17.629 1.00 72.06 80 MET A O 1
ATOM 652 N N . ALA A 1 81 ? -25.107 6.022 18.774 1.00 74.19 81 ALA A N 1
ATOM 653 C CA . ALA A 1 81 ? -26.282 6.553 18.086 1.00 74.19 81 ALA A CA 1
ATOM 654 C C . ALA A 1 81 ? -26.571 8.021 18.451 1.00 74.19 81 ALA A C 1
ATOM 656 O O . ALA A 1 81 ? -26.885 8.800 17.560 1.00 74.19 81 ALA A O 1
ATOM 657 N N . GLU A 1 82 ? -26.430 8.398 19.727 1.00 67.94 82 GLU A N 1
ATOM 658 C CA . GLU A 1 82 ? -26.626 9.775 20.207 1.00 67.94 82 GLU A CA 1
ATOM 659 C C . GLU A 1 82 ? -25.561 10.728 19.635 1.00 67.94 82 GLU A C 1
ATOM 661 O O . GLU A 1 82 ? -25.928 11.746 19.049 1.00 67.94 82 GLU A O 1
ATOM 666 N N . ASN A 1 83 ? -24.274 10.353 19.669 1.00 60.88 83 ASN A N 1
ATOM 667 C CA . ASN A 1 83 ? -23.206 11.140 19.036 1.00 60.88 83 ASN A CA 1
ATOM 668 C C . ASN A 1 83 ? -23.426 11.303 17.522 1.00 60.88 83 ASN A C 1
ATOM 670 O O . ASN A 1 83 ? -23.231 12.388 16.987 1.00 60.88 83 ASN A O 1
ATOM 674 N N . ASN A 1 84 ? -23.882 10.250 16.835 1.00 56.94 84 ASN A N 1
ATOM 675 C CA . ASN A 1 84 ? -24.175 10.323 15.403 1.00 56.94 84 ASN A CA 1
ATOM 676 C C . ASN A 1 84 ? -25.402 11.207 15.101 1.00 56.94 84 ASN A C 1
ATOM 678 O O . ASN A 1 84 ? -25.474 11.819 14.044 1.00 56.94 84 ASN A O 1
ATOM 682 N N . SER A 1 85 ? -26.372 11.300 16.020 1.00 50.75 85 SER A N 1
ATOM 683 C CA . SER A 1 85 ? -27.552 12.160 15.847 1.00 50.75 85 SER A CA 1
ATOM 684 C C . SER A 1 85 ? -27.298 13.640 16.157 1.00 50.75 85 SER A C 1
ATOM 686 O O . SER A 1 85 ? -27.896 14.491 15.501 1.00 50.75 85 SER A O 1
ATOM 688 N N . GLU A 1 86 ? -26.398 13.964 17.092 1.00 52.28 86 GLU A N 1
ATOM 689 C CA . GLU A 1 86 ? -26.002 15.355 17.369 1.00 52.28 86 GLU A CA 1
ATOM 690 C C . GLU A 1 86 ? -25.139 15.948 16.241 1.00 52.28 86 GLU A C 1
ATOM 692 O O . GLU A 1 86 ? -25.273 17.129 15.933 1.00 52.28 86 GLU A O 1
ATOM 697 N N . GLU A 1 87 ? -24.344 15.136 15.535 1.00 52.09 87 GLU A N 1
ATOM 698 C CA . GLU A 1 87 ? -23.610 15.575 14.334 1.00 52.09 87 GLU A CA 1
ATOM 699 C C . GLU A 1 87 ? -24.500 15.722 13.078 1.00 52.09 87 GLU A C 1
ATOM 701 O O . GLU A 1 87 ? -24.088 16.341 12.089 1.00 52.09 87 GLU A O 1
ATOM 706 N N . GLN A 1 88 ? -25.725 15.176 13.099 1.00 49.94 88 GLN A N 1
ATOM 707 C CA . GLN A 1 88 ? -26.591 15.058 11.918 1.00 49.94 88 GLN A CA 1
ATOM 708 C C . GLN A 1 88 ? -27.763 16.060 11.869 1.00 49.94 88 GLN A C 1
ATOM 710 O O . GLN A 1 88 ? -28.364 16.214 10.808 1.00 49.94 88 GLN A O 1
ATOM 715 N N . PHE A 1 89 ? -28.056 16.792 12.952 1.00 45.72 89 PHE A N 1
ATOM 716 C CA . PHE A 1 89 ? -29.145 17.788 13.018 1.00 45.72 89 PHE A CA 1
ATOM 717 C C . PHE A 1 89 ? -28.653 19.223 13.254 1.00 45.72 89 PHE A C 1
ATOM 719 O O . PHE A 1 89 ? -29.202 19.982 14.052 1.00 45.72 89 PHE A O 1
ATOM 726 N N . ASP A 1 90 ? -27.621 19.629 12.521 1.00 57.22 90 ASP A N 1
ATOM 727 C CA . ASP A 1 90 ? -27.261 21.038 12.441 1.00 57.22 90 ASP A CA 1
ATOM 728 C C . ASP A 1 90 ? -28.142 21.727 11.381 1.00 57.22 90 ASP A C 1
ATOM 730 O O . ASP A 1 90 ? -27.893 21.631 10.178 1.00 57.22 90 ASP A O 1
ATOM 734 N N . PHE A 1 91 ? -29.206 22.411 11.819 1.00 52.97 91 PHE A N 1
ATOM 735 C CA . PHE A 1 91 ? -30.108 23.191 10.952 1.00 52.97 91 PHE A CA 1
ATOM 736 C C . PHE A 1 91 ? -29.362 24.216 10.074 1.00 52.97 91 PHE A C 1
ATOM 738 O O . PHE A 1 91 ? -29.882 24.645 9.040 1.00 52.97 91 PHE A O 1
ATOM 745 N N . THR A 1 92 ? -28.142 24.611 10.453 1.00 59.94 92 THR A N 1
ATOM 746 C CA . THR A 1 92 ? -27.300 25.481 9.623 1.00 59.94 92 THR A CA 1
ATOM 747 C C . THR A 1 92 ? -26.788 24.759 8.374 1.00 59.94 92 THR A C 1
ATOM 749 O O . THR A 1 92 ? -26.804 25.338 7.289 1.00 59.94 92 THR A O 1
ATOM 752 N N . LYS A 1 93 ? -26.470 23.465 8.488 1.00 59.84 93 LYS A N 1
ATOM 753 C CA . LYS A 1 93 ? -25.951 22.599 7.419 1.00 59.84 93 LYS A CA 1
ATOM 754 C C . LYS A 1 93 ? -27.000 22.318 6.342 1.00 59.84 93 LYS A C 1
ATOM 756 O O . LYS A 1 93 ? -26.679 22.295 5.157 1.00 59.84 93 LYS A O 1
ATOM 761 N N . GLU A 1 94 ? -28.268 22.161 6.731 1.00 58.69 94 GLU A N 1
ATOM 762 C CA . GLU A 1 94 ? -29.387 21.979 5.791 1.00 58.69 94 GLU A CA 1
ATOM 763 C C . GLU A 1 94 ? -29.672 23.259 4.987 1.00 58.69 94 GLU A C 1
ATOM 765 O O . GLU A 1 94 ? -29.884 23.205 3.773 1.00 58.69 94 GLU A O 1
ATOM 770 N N . LYS A 1 95 ? -29.595 24.431 5.633 1.00 60.34 95 LYS A N 1
ATOM 771 C CA . LYS A 1 95 ? -29.725 25.729 4.956 1.00 60.34 95 LYS A CA 1
ATOM 772 C C . LYS A 1 95 ? -28.546 26.002 4.013 1.00 60.34 95 LYS A C 1
ATOM 774 O O . LYS A 1 95 ? -28.756 26.480 2.898 1.00 60.34 95 LYS A O 1
ATOM 779 N N . GLU A 1 96 ? -27.332 25.637 4.423 1.00 59.91 96 GLU A N 1
ATOM 780 C CA . GLU A 1 96 ? -26.124 25.745 3.602 1.00 59.91 96 GLU A CA 1
ATOM 781 C C . GLU A 1 96 ? -26.192 24.810 2.380 1.00 59.91 96 GLU A C 1
ATOM 783 O O . GLU A 1 96 ? -25.931 25.244 1.260 1.00 59.91 96 GLU A O 1
ATOM 788 N N . LEU A 1 97 ? -26.666 23.568 2.547 1.00 60.41 97 LEU A N 1
ATOM 789 C CA . LEU A 1 97 ? -26.952 22.631 1.451 1.00 60.41 97 LEU A CA 1
ATOM 790 C C . LEU A 1 97 ? -27.970 23.195 0.444 1.00 60.41 97 LEU A C 1
ATOM 792 O O . LEU A 1 97 ? -27.775 23.057 -0.767 1.00 60.41 97 LEU A O 1
ATOM 796 N N . LEU A 1 98 ? -29.024 23.865 0.920 1.00 60.81 98 LEU A N 1
ATOM 797 C CA . LEU A 1 98 ? -30.069 24.449 0.071 1.00 60.81 98 LEU A CA 1
ATOM 798 C C . LEU A 1 98 ? -29.580 25.674 -0.730 1.00 60.81 98 LEU A C 1
ATOM 800 O O . LEU A 1 98 ? -29.992 25.872 -1.876 1.00 60.81 98 LEU A O 1
ATOM 804 N N . GLU A 1 99 ? -28.687 26.489 -0.157 1.00 61.47 99 GLU A N 1
ATOM 805 C CA . GLU A 1 99 ? -28.048 27.631 -0.835 1.00 61.47 99 GLU A CA 1
ATOM 806 C C . GLU A 1 99 ? -26.901 27.201 -1.773 1.00 61.47 99 GLU A C 1
ATOM 808 O O . GLU A 1 99 ? -26.636 27.856 -2.786 1.00 61.47 99 GLU A O 1
ATOM 813 N N . TRP A 1 100 ? -26.245 26.071 -1.494 1.00 58.56 100 TRP A N 1
ATOM 814 C CA . TRP A 1 100 ? -25.154 25.523 -2.310 1.00 58.56 100 TRP A CA 1
ATOM 815 C C . TRP A 1 100 ? -25.644 24.667 -3.485 1.00 58.56 100 TRP A C 1
ATOM 817 O O . TRP A 1 100 ? -24.990 24.609 -4.526 1.00 58.56 100 TRP A O 1
ATOM 827 N N . SER A 1 101 ? -26.817 24.035 -3.360 1.00 60.12 101 SER A N 1
ATOM 828 C CA . SER A 1 101 ? -27.434 23.227 -4.423 1.00 60.12 101 SER A CA 1
ATOM 829 C C . SER A 1 101 ? -27.921 24.049 -5.625 1.00 60.12 101 SER A C 1
ATOM 831 O O . SER A 1 101 ? -28.208 23.470 -6.669 1.00 60.12 101 SER A O 1
ATOM 833 N N . ARG A 1 102 ? -28.035 25.380 -5.504 1.00 66.44 102 ARG A N 1
ATOM 834 C CA . ARG A 1 102 ? -28.532 26.264 -6.578 1.00 66.44 102 ARG A CA 1
ATOM 835 C C . ARG A 1 102 ? -27.449 26.812 -7.510 1.00 66.44 102 ARG A C 1
ATOM 837 O O . ARG A 1 102 ? -27.775 27.481 -8.483 1.00 66.44 102 ARG A O 1
ATOM 844 N N . SER A 1 103 ? -26.174 26.559 -7.225 1.00 64.25 103 SER A N 1
ATOM 845 C CA . SER A 1 103 ? -25.053 27.063 -8.023 1.00 64.25 103 SER A CA 1
ATOM 846 C C . SER A 1 103 ? -24.372 25.945 -8.806 1.00 64.25 103 SER A C 1
ATOM 848 O O . SER A 1 103 ? -23.700 25.103 -8.216 1.00 64.25 103 SER A O 1
ATOM 850 N N . ASP A 1 104 ? -24.487 26.003 -10.129 1.00 71.50 104 ASP A N 1
ATOM 851 C CA . ASP A 1 104 ? -23.914 25.051 -11.092 1.00 71.50 104 ASP A CA 1
ATOM 852 C C . ASP A 1 104 ? -22.463 25.404 -11.489 1.00 71.50 104 ASP A C 1
ATOM 854 O O . ASP A 1 104 ? -22.021 25.216 -12.618 1.00 71.50 104 ASP A O 1
ATOM 858 N N . SER A 1 105 ? -21.704 26.017 -10.573 1.00 84.94 105 SER A N 1
ATOM 859 C CA . SER A 1 105 ? -20.314 26.395 -10.851 1.00 84.94 105 SER A CA 1
ATOM 860 C C . SER A 1 105 ? -19.404 25.165 -10.723 1.00 84.94 105 SER A C 1
ATOM 862 O O . SER A 1 105 ? -19.373 24.566 -9.642 1.00 84.94 105 SER A O 1
ATOM 864 N N . PRO A 1 106 ? -18.598 24.819 -11.748 1.00 89.00 106 PRO A N 1
ATOM 865 C CA . PRO A 1 106 ? -17.697 23.663 -11.707 1.00 89.00 106 PRO A CA 1
ATOM 866 C C . PRO A 1 106 ? -16.708 23.701 -10.536 1.00 89.00 106 PRO A C 1
ATOM 868 O O . PRO A 1 106 ? -16.431 22.681 -9.909 1.00 89.00 106 PRO A O 1
ATOM 871 N N . VAL A 1 107 ? -16.222 24.894 -10.183 1.00 88.19 107 VAL A N 1
ATOM 872 C CA . VAL A 1 107 ? -15.315 25.093 -9.041 1.00 88.19 107 VAL A CA 1
ATOM 873 C C . VAL A 1 107 ? -16.035 24.795 -7.727 1.00 88.19 107 VAL A C 1
ATOM 875 O O . VAL A 1 107 ? -15.505 24.117 -6.848 1.00 88.19 107 VAL A O 1
ATOM 878 N N . ARG A 1 108 ? -17.280 25.264 -7.599 1.00 84.94 108 ARG A N 1
ATOM 879 C CA . ARG A 1 108 ? -18.101 25.058 -6.401 1.00 84.94 108 ARG A CA 1
ATOM 880 C C . ARG A 1 108 ? -18.556 23.601 -6.263 1.00 84.94 108 ARG A C 1
ATOM 882 O O . ARG A 1 108 ? -18.685 23.114 -5.140 1.00 84.94 108 ARG A O 1
ATOM 889 N N . MET A 1 109 ? -18.742 22.907 -7.388 1.00 84.94 109 MET A N 1
ATOM 890 C CA . MET A 1 109 ? -18.950 21.460 -7.440 1.00 84.94 109 MET A CA 1
ATOM 891 C C . MET A 1 109 ? -17.712 20.703 -6.941 1.00 84.94 109 MET A C 1
ATOM 893 O O . MET A 1 109 ? -17.855 19.830 -6.089 1.00 84.94 109 MET A O 1
ATOM 897 N N . TYR A 1 110 ? -16.513 21.074 -7.402 1.00 89.88 110 TYR A N 1
ATOM 898 C CA . TYR A 1 110 ? -15.256 20.449 -6.978 1.00 89.88 110 TYR A CA 1
ATOM 899 C C . TYR A 1 110 ? -14.987 20.621 -5.480 1.00 89.88 110 TYR A C 1
ATOM 901 O O . TYR A 1 110 ? -14.736 19.638 -4.792 1.00 89.88 110 TYR A O 1
ATOM 909 N N . LEU A 1 111 ? -15.105 21.842 -4.945 1.00 89.88 111 LEU A N 1
ATOM 910 C CA . LEU A 1 111 ? -14.880 22.102 -3.515 1.00 89.88 111 LEU A CA 1
ATOM 911 C C . LEU A 1 111 ? -15.860 21.340 -2.618 1.00 89.88 111 LEU A C 1
ATOM 913 O O . LEU A 1 111 ? -15.477 20.866 -1.552 1.00 89.88 111 LEU A O 1
ATOM 917 N N . ARG A 1 112 ? -17.112 21.182 -3.065 1.00 83.88 112 ARG A N 1
ATOM 918 C CA . ARG A 1 112 ? -18.097 20.352 -2.366 1.00 83.88 112 ARG A CA 1
ATOM 919 C C . ARG A 1 112 ? -17.671 18.887 -2.350 1.00 83.88 112 ARG A C 1
ATOM 921 O O . ARG A 1 112 ? -17.805 18.246 -1.317 1.00 83.88 112 ARG A O 1
ATOM 928 N N . GLU A 1 113 ? -17.197 18.357 -3.475 1.00 87.56 113 GLU A N 1
ATOM 929 C CA . GLU A 1 113 ? -16.787 16.953 -3.557 1.00 87.56 113 GLU A CA 1
ATOM 930 C C . GLU A 1 113 ? -15.497 16.686 -2.777 1.00 87.56 113 GLU A C 1
ATOM 932 O O . GLU A 1 113 ? -15.421 15.704 -2.046 1.00 87.56 113 GLU A O 1
ATOM 937 N N . MET A 1 114 ? -14.533 17.608 -2.835 1.00 90.62 114 MET A N 1
ATOM 938 C CA . MET A 1 114 ? -13.322 17.545 -2.018 1.00 90.62 114 MET A CA 1
ATOM 939 C C . MET A 1 114 ? -13.622 17.633 -0.520 1.00 90.62 114 MET A C 1
ATOM 941 O O . MET A 1 114 ? -13.064 16.863 0.250 1.00 90.62 114 MET A O 1
ATOM 945 N N . GLY A 1 115 ? -14.524 18.528 -0.100 1.00 87.19 115 GLY A N 1
ATOM 946 C CA . GLY A 1 115 ? -14.873 18.718 1.312 1.00 87.19 115 GLY A CA 1
ATOM 947 C C . GLY A 1 115 ? -15.629 17.546 1.950 1.00 87.19 115 GLY A C 1
ATOM 948 O O . GLY A 1 115 ? -15.737 17.491 3.172 1.00 87.19 115 GLY A O 1
ATOM 949 N N . LYS A 1 116 ? -16.147 16.601 1.151 1.00 86.50 116 LYS A N 1
ATOM 950 C CA . LYS A 1 116 ? -16.719 15.341 1.656 1.00 86.50 116 LYS A CA 1
ATOM 951 C C . LYS A 1 116 ? -15.647 14.343 2.096 1.00 86.50 116 LYS A C 1
ATOM 953 O O . LYS A 1 116 ? -15.962 13.446 2.874 1.00 86.50 116 LYS A O 1
ATOM 958 N N . ILE A 1 117 ? -14.426 14.456 1.573 1.00 90.25 117 ILE A N 1
ATOM 959 C CA . ILE A 1 117 ? -13.334 13.532 1.876 1.00 90.25 117 ILE A CA 1
ATOM 960 C C . ILE A 1 117 ? -12.649 14.032 3.157 1.00 90.25 117 ILE A C 1
ATOM 962 O O . ILE A 1 117 ? -12.128 15.150 3.162 1.00 90.25 117 ILE A O 1
ATOM 966 N N . PRO A 1 118 ? -12.666 13.257 4.258 1.00 89.75 118 PRO A N 1
ATOM 967 C CA . PRO A 1 118 ? -12.000 13.661 5.488 1.00 89.75 118 PRO A CA 1
ATOM 968 C C . PRO A 1 118 ? -10.482 13.720 5.285 1.00 89.75 118 PRO A C 1
ATOM 970 O O . PRO A 1 118 ? -9.917 13.003 4.458 1.00 89.75 118 PRO A O 1
ATOM 973 N N . LEU A 1 119 ? -9.817 14.579 6.057 1.00 92.38 119 LEU A N 1
ATOM 974 C CA . LEU A 1 119 ? -8.357 14.631 6.079 1.00 92.38 119 LEU A CA 1
ATOM 975 C C . LEU A 1 119 ? -7.797 13.333 6.670 1.00 92.38 119 LEU A C 1
ATOM 977 O O . LEU A 1 119 ? -8.345 12.810 7.640 1.00 92.38 119 LEU A O 1
ATOM 981 N N . LEU A 1 120 ? -6.691 12.856 6.099 1.00 94.06 120 LEU A N 1
ATOM 982 C CA . LEU A 1 120 ? -5.975 11.689 6.602 1.00 94.06 120 LEU A CA 1
ATOM 983 C C . LEU A 1 120 ? -5.310 12.011 7.943 1.00 94.06 120 LEU A C 1
ATOM 985 O O . LEU A 1 120 ? -4.744 13.086 8.152 1.00 94.06 120 LEU A O 1
ATOM 989 N N . THR A 1 121 ? -5.352 11.050 8.853 1.00 96.12 121 THR A N 1
ATOM 990 C CA . THR A 1 121 ? -4.518 11.041 10.054 1.00 96.12 121 THR A CA 1
ATOM 991 C C . THR A 1 121 ? -3.109 10.550 9.716 1.00 96.12 121 THR A C 1
ATOM 993 O O . THR A 1 121 ? -2.899 9.821 8.749 1.00 96.12 121 THR A O 1
ATOM 996 N N . LYS A 1 122 ? -2.120 10.878 10.557 1.00 95.94 122 LYS A N 1
ATOM 997 C CA . LYS A 1 122 ? -0.733 10.407 10.376 1.00 95.94 122 LYS A CA 1
ATOM 998 C C . LYS A 1 122 ? -0.629 8.875 10.283 1.00 95.94 122 LYS A C 1
ATOM 1000 O O . LYS A 1 122 ? 0.241 8.355 9.593 1.00 95.94 122 LYS A O 1
ATOM 1005 N N . GLU A 1 123 ? -1.485 8.146 10.998 1.00 95.69 123 GLU A N 1
ATOM 1006 C CA . GLU A 1 123 ? -1.509 6.678 10.956 1.00 95.69 123 GLU A CA 1
ATOM 1007 C C . GLU A 1 123 ? -2.053 6.161 9.619 1.00 95.69 123 GLU A C 1
ATOM 1009 O O . GLU A 1 123 ? -1.479 5.237 9.043 1.00 95.69 123 GLU A O 1
ATOM 1014 N N . GLU A 1 124 ? -3.103 6.794 9.091 1.00 95.44 124 GLU A N 1
ATOM 1015 C CA . GLU A 1 124 ? -3.667 6.473 7.776 1.00 95.44 124 GLU A CA 1
ATOM 1016 C C . GLU A 1 124 ? -2.706 6.824 6.635 1.00 95.44 124 GLU A C 1
ATOM 1018 O O . GLU A 1 124 ? -2.595 6.052 5.686 1.00 95.44 124 GLU A O 1
ATOM 1023 N N . GLU A 1 125 ? -1.957 7.928 6.736 1.00 95.38 125 GLU A N 1
ATOM 1024 C CA . GLU A 1 125 ? -0.903 8.271 5.769 1.00 95.38 125 GLU A CA 1
ATOM 1025 C C . GLU A 1 125 ? 0.173 7.181 5.702 1.00 95.38 125 GLU A C 1
ATOM 1027 O O . GLU A 1 125 ? 0.553 6.739 4.617 1.00 95.38 125 GLU A O 1
ATOM 1032 N N . VAL A 1 126 ? 0.639 6.701 6.861 1.00 96.06 126 VAL A N 1
ATOM 1033 C CA . VAL A 1 126 ? 1.628 5.614 6.924 1.00 96.06 126 VAL A CA 1
ATOM 1034 C C . VAL A 1 126 ? 1.044 4.311 6.383 1.00 96.06 126 VAL A C 1
ATOM 1036 O O . VAL A 1 126 ? 1.736 3.583 5.673 1.00 96.06 126 VAL A O 1
ATOM 1039 N N . TYR A 1 127 ? -0.215 4.004 6.699 1.00 96.94 127 TYR A N 1
ATOM 1040 C CA . TYR A 1 127 ? -0.887 2.814 6.181 1.00 96.94 127 TYR A CA 1
ATOM 1041 C C . TYR A 1 127 ? -1.004 2.850 4.654 1.00 96.94 127 TYR A C 1
ATOM 1043 O O . TYR A 1 127 ? -0.636 1.883 3.988 1.00 96.94 127 TYR A O 1
ATOM 1051 N N . LEU A 1 128 ? -1.443 3.978 4.093 1.00 95.81 128 LEU A N 1
ATOM 1052 C CA . LEU A 1 128 ? -1.571 4.146 2.652 1.00 95.81 128 LEU A CA 1
ATOM 1053 C C . LEU A 1 128 ? -0.207 4.095 1.957 1.00 95.81 128 LEU A C 1
ATOM 1055 O O . LEU A 1 128 ? -0.080 3.468 0.911 1.00 95.81 128 LEU A O 1
ATOM 1059 N N . SER A 1 129 ? 0.827 4.685 2.564 1.00 96.31 129 SER A N 1
ATOM 1060 C CA . SER A 1 129 ? 2.198 4.596 2.054 1.00 96.31 129 SER A CA 1
ATOM 1061 C C . SER A 1 129 ? 2.675 3.148 1.948 1.00 96.31 129 SER A C 1
ATOM 1063 O O . SER A 1 129 ? 3.250 2.780 0.930 1.00 96.31 129 SER A O 1
ATOM 1065 N N . LYS A 1 130 ? 2.419 2.325 2.971 1.00 96.81 130 LYS A N 1
ATOM 1066 C CA . LYS A 1 130 ? 2.778 0.900 2.950 1.00 96.81 130 LYS A CA 1
ATOM 1067 C C . LYS A 1 130 ? 1.980 0.122 1.912 1.00 96.81 130 LYS A C 1
ATOM 1069 O O . LYS A 1 130 ? 2.547 -0.693 1.205 1.00 96.81 130 LYS A O 1
ATOM 1074 N N . GLN A 1 131 ? 0.683 0.399 1.789 1.00 97.00 131 GLN A N 1
ATOM 1075 C CA . GLN A 1 131 ? -0.161 -0.232 0.770 1.00 97.00 131 GLN A CA 1
ATOM 1076 C C . GLN A 1 131 ? 0.311 0.085 -0.654 1.00 97.00 131 GLN A C 1
ATOM 1078 O O . GLN A 1 131 ? 0.268 -0.780 -1.524 1.00 97.00 131 GLN A O 1
ATOM 1083 N N . ILE A 1 132 ? 0.779 1.311 -0.898 1.00 96.38 132 ILE A N 1
ATOM 1084 C CA . ILE A 1 132 ? 1.363 1.688 -2.189 1.00 96.38 132 ILE A CA 1
ATOM 1085 C C . ILE A 1 132 ? 2.672 0.925 -2.428 1.00 96.38 132 ILE A C 1
ATOM 1087 O O . ILE A 1 132 ? 2.847 0.390 -3.515 1.00 96.38 132 ILE A O 1
ATOM 1091 N N . GLU A 1 133 ? 3.555 0.838 -1.429 1.00 94.12 133 GLU A N 1
ATOM 1092 C CA . GLU A 1 133 ? 4.823 0.094 -1.516 1.00 94.12 133 GLU A CA 1
ATOM 1093 C C . GLU A 1 133 ? 4.590 -1.400 -1.795 1.00 94.12 133 GLU A C 1
ATOM 1095 O O . GLU A 1 133 ? 5.128 -1.938 -2.758 1.00 94.12 133 GLU A O 1
ATOM 1100 N N . GLU A 1 134 ? 3.686 -2.038 -1.047 1.00 96.50 134 GLU A N 1
ATOM 1101 C CA . GLU A 1 134 ? 3.268 -3.427 -1.278 1.00 96.50 134 GLU A CA 1
ATOM 1102 C C . GLU A 1 134 ? 2.691 -3.620 -2.692 1.00 96.50 134 GLU A C 1
ATOM 1104 O O . GLU A 1 134 ? 2.976 -4.613 -3.362 1.00 96.50 134 GLU A O 1
ATOM 1109 N N . GLY A 1 135 ? 1.894 -2.662 -3.176 1.00 96.81 135 GLY A N 1
ATOM 1110 C CA . GLY A 1 135 ? 1.353 -2.686 -4.534 1.00 96.81 135 GLY A CA 1
ATOM 1111 C C . GLY A 1 135 ? 2.432 -2.565 -5.613 1.00 96.81 135 GLY A C 1
ATOM 1112 O O . GLY A 1 135 ? 2.367 -3.269 -6.622 1.00 96.81 135 GLY A O 1
ATOM 1113 N N . GLU A 1 136 ? 3.433 -1.704 -5.409 1.00 93.75 136 GLU A N 1
ATOM 1114 C CA . GLU A 1 136 ? 4.586 -1.596 -6.309 1.00 93.75 136 GLU A CA 1
ATOM 1115 C C . GLU A 1 136 ? 5.383 -2.907 -6.353 1.00 93.75 136 GLU A C 1
ATOM 1117 O O . GLU A 1 136 ? 5.717 -3.371 -7.446 1.00 93.75 136 GLU A O 1
ATOM 1122 N N . ASP A 1 137 ? 5.622 -3.538 -5.202 1.00 93.69 137 ASP A N 1
ATOM 1123 C CA . ASP A 1 137 ? 6.348 -4.809 -5.111 1.00 93.69 137 ASP A CA 1
ATOM 1124 C C . ASP A 1 137 ? 5.631 -5.937 -5.864 1.00 93.69 137 ASP A C 1
ATOM 1126 O O . ASP A 1 137 ? 6.258 -6.673 -6.628 1.00 93.69 137 ASP A O 1
ATOM 1130 N N . VAL A 1 138 ? 4.303 -6.032 -5.732 1.00 96.06 138 VAL A N 1
ATOM 1131 C CA . VAL A 1 138 ? 3.492 -7.015 -6.473 1.00 96.06 138 VAL A CA 1
ATOM 1132 C C . VAL A 1 138 ? 3.594 -6.800 -7.984 1.00 96.06 138 VAL A C 1
ATOM 1134 O O . VAL A 1 138 ? 3.683 -7.763 -8.748 1.00 96.06 138 VAL A O 1
ATOM 1137 N N . ILE A 1 139 ? 3.598 -5.545 -8.441 1.00 93.88 139 ILE A N 1
ATOM 1138 C CA . ILE A 1 139 ? 3.751 -5.227 -9.867 1.00 93.88 139 ILE A CA 1
ATOM 1139 C C . ILE A 1 139 ? 5.144 -5.636 -10.360 1.00 93.88 139 ILE A C 1
ATOM 1141 O O . ILE A 1 139 ? 5.262 -6.212 -11.444 1.00 93.88 139 ILE A O 1
ATOM 1145 N N . ILE A 1 140 ? 6.193 -5.360 -9.581 1.00 89.81 140 ILE A N 1
ATOM 1146 C CA . ILE A 1 140 ? 7.571 -5.729 -9.927 1.00 89.81 140 ILE A CA 1
ATOM 1147 C C . ILE A 1 140 ? 7.713 -7.251 -10.011 1.00 89.81 140 ILE A C 1
ATOM 1149 O O . ILE A 1 140 ? 8.283 -7.749 -10.982 1.00 89.81 140 ILE A O 1
ATOM 1153 N N . ASP A 1 141 ? 7.161 -7.991 -9.051 1.00 90.69 141 ASP A N 1
ATOM 1154 C CA . ASP A 1 141 ? 7.191 -9.455 -9.051 1.00 90.69 141 ASP A CA 1
ATOM 1155 C C . ASP A 1 141 ? 6.461 -10.037 -10.272 1.00 90.69 141 ASP A C 1
ATOM 1157 O O . ASP A 1 141 ? 6.999 -10.877 -10.998 1.00 90.69 141 ASP A O 1
ATOM 1161 N N . ALA A 1 142 ? 5.283 -9.497 -10.601 1.00 91.56 142 ALA A N 1
ATOM 1162 C CA . ALA A 1 142 ? 4.5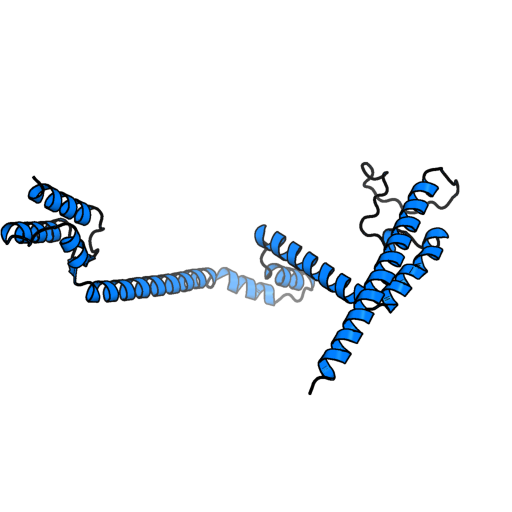39 -9.896 -11.792 1.00 91.56 142 ALA A CA 1
ATOM 1163 C C . ALA A 1 142 ? 5.336 -9.654 -13.087 1.00 91.56 142 ALA A C 1
ATOM 1165 O O . ALA A 1 142 ? 5.356 -10.516 -13.968 1.00 91.56 142 ALA A O 1
ATOM 1166 N N . ILE A 1 143 ? 6.036 -8.522 -13.206 1.00 88.81 143 ILE A N 1
ATOM 1167 C CA . ILE A 1 143 ? 6.905 -8.230 -14.358 1.00 88.81 143 ILE A CA 1
ATOM 1168 C C . ILE A 1 143 ? 8.084 -9.213 -14.414 1.00 88.81 143 ILE A C 1
ATOM 1170 O O . ILE A 1 143 ? 8.402 -9.730 -15.487 1.00 88.81 143 ILE A O 1
ATOM 1174 N N . CYS A 1 144 ? 8.707 -9.506 -13.271 1.00 86.56 144 CYS A N 1
ATOM 1175 C CA . CYS A 1 144 ? 9.832 -10.438 -13.164 1.00 86.56 144 CYS A CA 1
ATOM 1176 C C . CYS A 1 144 ? 9.435 -11.896 -13.437 1.00 86.56 144 CYS A C 1
ATOM 1178 O O . CYS A 1 144 ? 10.264 -12.674 -13.907 1.00 86.56 144 CYS A O 1
ATOM 1180 N N . SER A 1 145 ? 8.172 -12.266 -13.216 1.00 86.62 145 SER A N 1
ATOM 1181 C CA . SER A 1 145 ? 7.667 -13.615 -13.497 1.00 86.62 145 SER A CA 1
ATOM 1182 C C . SER A 1 145 ? 7.657 -13.971 -14.992 1.00 86.62 145 SER A C 1
ATOM 1184 O O . SER A 1 145 ? 7.640 -15.150 -15.356 1.00 86.62 145 SER A O 1
ATOM 1186 N N . VAL A 1 146 ? 7.689 -12.968 -15.879 1.00 88.81 146 VAL A N 1
ATOM 1187 C CA . VAL A 1 146 ? 7.650 -13.158 -17.332 1.00 88.81 146 VAL A CA 1
ATOM 1188 C C . VAL A 1 146 ? 9.067 -13.029 -17.916 1.00 88.81 146 VAL A C 1
ATOM 1190 O O . VAL A 1 146 ? 9.590 -11.916 -18.021 1.00 88.81 146 VAL A O 1
ATOM 1193 N N . PRO A 1 147 ? 9.685 -14.124 -18.412 1.00 86.12 147 PRO A N 1
ATOM 1194 C CA . PRO A 1 147 ? 11.076 -14.103 -18.881 1.00 86.12 147 PRO A CA 1
ATOM 1195 C C . PRO A 1 147 ? 11.326 -13.105 -20.021 1.00 86.12 147 PRO A C 1
ATOM 1197 O O . PRO A 1 147 ? 12.391 -12.495 -20.105 1.00 86.12 147 PRO A O 1
ATOM 1200 N N . TYR A 1 148 ? 10.324 -12.925 -20.887 1.00 89.31 148 TYR A N 1
ATOM 1201 C CA . TYR A 1 148 ? 10.383 -12.020 -22.034 1.00 89.31 148 TYR A CA 1
ATOM 1202 C C . TYR A 1 148 ? 10.559 -10.548 -21.628 1.00 89.31 148 TYR A C 1
ATOM 1204 O O . TYR A 1 148 ? 11.255 -9.799 -22.310 1.00 89.31 148 TYR A O 1
ATOM 1212 N N . LEU A 1 149 ? 9.968 -10.123 -20.505 1.00 89.81 149 LEU A N 1
ATOM 1213 C CA . LEU A 1 149 ? 10.102 -8.744 -20.027 1.00 89.81 149 LEU A CA 1
ATOM 1214 C C . LEU A 1 149 ? 11.525 -8.460 -19.539 1.00 89.81 149 LEU A C 1
ATOM 1216 O O . LEU A 1 149 ? 12.056 -7.379 -19.787 1.00 89.81 149 LEU A O 1
ATOM 1220 N N . ILE A 1 150 ? 12.181 -9.448 -18.928 1.00 88.06 150 ILE A N 1
ATOM 1221 C CA . ILE A 1 150 ? 13.583 -9.332 -18.512 1.00 88.06 150 ILE A CA 1
ATOM 1222 C C . ILE A 1 150 ? 14.497 -9.199 -19.738 1.00 88.06 150 ILE A C 1
ATOM 1224 O O . ILE A 1 150 ? 15.396 -8.361 -19.740 1.00 88.06 150 ILE A O 1
ATOM 1228 N N . ASP A 1 151 ? 14.245 -9.965 -20.805 1.00 88.31 151 ASP A N 1
ATOM 1229 C CA . ASP A 1 151 ? 14.977 -9.813 -22.073 1.00 88.31 151 ASP A CA 1
ATOM 1230 C C . ASP A 1 151 ? 14.812 -8.424 -22.680 1.00 88.31 151 ASP A C 1
ATOM 1232 O O . ASP A 1 151 ? 15.783 -7.812 -23.131 1.00 88.31 151 ASP A O 1
ATOM 1236 N N . TYR A 1 152 ? 13.591 -7.894 -22.638 1.00 89.31 152 TYR A N 1
ATOM 1237 C CA . TYR A 1 152 ? 13.323 -6.537 -23.084 1.00 89.31 152 TYR A CA 1
ATOM 1238 C C . TYR A 1 152 ? 14.145 -5.514 -22.290 1.00 89.31 152 TYR A C 1
ATOM 1240 O O . TYR A 1 152 ? 14.765 -4.650 -22.901 1.00 89.31 152 TYR A O 1
ATOM 1248 N N . ILE A 1 153 ? 14.234 -5.648 -20.960 1.00 88.88 153 ILE A N 1
ATOM 1249 C CA . ILE A 1 153 ? 15.052 -4.772 -20.104 1.00 88.88 153 ILE A CA 1
ATOM 1250 C C . ILE A 1 153 ? 16.543 -4.896 -20.443 1.00 88.88 153 ILE A C 1
ATOM 1252 O O . ILE A 1 153 ? 17.223 -3.877 -20.558 1.00 88.88 153 ILE A O 1
ATOM 1256 N N . ILE A 1 154 ? 17.061 -6.109 -20.654 1.00 87.81 154 ILE A N 1
ATOM 1257 C CA . ILE A 1 154 ? 18.474 -6.333 -21.012 1.00 87.81 154 ILE A CA 1
ATOM 1258 C C . ILE A 1 154 ? 18.831 -5.625 -22.329 1.00 87.81 154 ILE A C 1
ATOM 1260 O O . ILE A 1 154 ? 19.902 -5.021 -22.429 1.00 87.81 154 ILE A O 1
ATOM 1264 N N . ASN A 1 155 ? 17.919 -5.597 -23.306 1.00 88.81 155 ASN A N 1
ATOM 1265 C CA . ASN A 1 155 ? 18.136 -4.908 -24.583 1.00 88.81 155 ASN A CA 1
ATOM 1266 C C . ASN A 1 155 ? 18.313 -3.383 -24.442 1.00 88.81 155 ASN A C 1
ATOM 1268 O O . ASN A 1 155 ? 18.915 -2.759 -25.314 1.00 88.81 155 ASN A O 1
ATOM 1272 N N . TYR A 1 156 ? 17.877 -2.763 -23.337 1.00 86.94 156 TYR A N 1
ATOM 1273 C CA . TYR A 1 156 ? 18.140 -1.337 -23.083 1.00 86.94 156 TYR A CA 1
ATOM 1274 C C . TYR A 1 156 ? 19.595 -1.030 -22.724 1.00 86.94 156 TYR A C 1
ATOM 1276 O O . TYR A 1 156 ? 19.978 0.142 -22.686 1.00 86.94 156 TYR A O 1
ATOM 1284 N N . ARG A 1 157 ? 20.432 -2.046 -22.491 1.00 85.50 157 ARG A N 1
ATOM 1285 C CA . ARG A 1 157 ? 21.848 -1.861 -22.168 1.00 85.50 157 ARG A CA 1
ATOM 1286 C C . ARG A 1 157 ? 22.582 -1.022 -23.216 1.00 85.50 157 ARG A C 1
ATOM 1288 O O . ARG A 1 157 ? 23.309 -0.103 -22.844 1.00 85.50 157 ARG A O 1
ATOM 1295 N N . GLU A 1 158 ? 22.401 -1.319 -24.502 1.00 84.94 158 GLU A N 1
ATOM 1296 C CA . GLU A 1 158 ? 23.095 -0.618 -25.592 1.00 84.94 158 GLU A CA 1
ATOM 1297 C C . GLU A 1 158 ? 22.590 0.824 -25.785 1.00 84.94 158 GLU A C 1
ATOM 1299 O O . GLU A 1 158 ? 23.424 1.733 -25.752 1.00 84.94 158 GLU A O 1
ATOM 1304 N N . PRO A 1 159 ? 21.267 1.096 -25.865 1.00 85.56 159 PRO A N 1
ATOM 1305 C CA . PRO A 1 159 ? 20.742 2.466 -25.905 1.00 85.56 159 PRO A CA 1
ATOM 1306 C C . PRO A 1 159 ? 21.168 3.337 -24.715 1.00 85.56 159 PRO A C 1
ATOM 1308 O O . PRO A 1 159 ? 21.399 4.539 -24.872 1.00 85.56 159 PRO A O 1
ATOM 1311 N N . LEU A 1 160 ? 21.302 2.748 -23.521 1.00 83.12 160 LEU A N 1
ATOM 1312 C CA . LEU A 1 160 ? 21.804 3.456 -22.340 1.00 83.12 160 LEU A CA 1
ATOM 1313 C C . LEU A 1 160 ? 23.301 3.780 -22.442 1.00 83.12 160 LEU A C 1
ATOM 1315 O O . LEU A 1 160 ? 23.723 4.850 -21.999 1.00 83.12 160 LEU A O 1
ATOM 1319 N N . LEU A 1 161 ? 24.102 2.888 -23.034 1.00 81.88 161 LEU A N 1
ATOM 1320 C CA . LEU A 1 161 ? 25.536 3.101 -23.261 1.00 81.88 161 LEU A CA 1
ATOM 1321 C C . LEU A 1 161 ? 25.783 4.166 -24.339 1.00 81.88 161 LEU A C 1
ATOM 1323 O O . LEU A 1 161 ? 26.636 5.038 -24.172 1.00 81.88 161 LEU A O 1
ATOM 1327 N N . ASN A 1 162 ? 24.979 4.125 -25.403 1.00 83.94 162 ASN A N 1
ATOM 1328 C CA . ASN A 1 162 ? 25.038 5.035 -26.547 1.00 83.94 162 ASN A CA 1
ATOM 1329 C C . ASN A 1 162 ? 24.428 6.417 -26.258 1.00 83.94 162 ASN A C 1
ATOM 1331 O O . ASN A 1 162 ? 24.480 7.301 -27.109 1.00 83.94 162 ASN A O 1
ATOM 1335 N N . ARG A 1 163 ? 23.886 6.632 -25.048 1.00 77.25 163 ARG A N 1
ATOM 1336 C CA . ARG A 1 163 ? 23.212 7.871 -24.612 1.00 77.25 163 ARG A CA 1
ATOM 1337 C C . ARG A 1 163 ? 21.958 8.227 -25.424 1.00 77.25 163 ARG A C 1
ATOM 1339 O O . ARG A 1 163 ? 21.534 9.379 -25.417 1.00 77.25 163 ARG A O 1
ATOM 1346 N N . GLU A 1 164 ? 21.328 7.250 -26.070 1.00 83.81 164 GLU A N 1
ATOM 1347 C CA . GLU A 1 164 ? 20.045 7.426 -26.769 1.00 83.81 164 GLU A CA 1
ATOM 1348 C C . GLU A 1 164 ? 18.860 7.518 -25.791 1.00 83.81 164 GLU A C 1
ATOM 1350 O O . GLU A 1 164 ? 17.790 8.044 -26.120 1.00 83.81 164 GLU A O 1
ATOM 1355 N N . ARG A 1 165 ? 19.052 7.002 -24.569 1.00 78.94 165 ARG A N 1
ATOM 1356 C CA . ARG A 1 165 ? 18.062 6.965 -23.485 1.00 78.94 165 ARG A CA 1
ATOM 1357 C C . ARG A 1 165 ? 18.671 7.397 -22.154 1.00 78.94 165 ARG A C 1
ATOM 1359 O O . ARG A 1 165 ? 19.872 7.234 -21.920 1.00 78.94 165 ARG A O 1
ATOM 1366 N N . ARG A 1 166 ? 17.855 7.978 -21.266 1.00 79.81 166 ARG A N 1
ATOM 1367 C CA . ARG A 1 166 ? 18.317 8.447 -19.949 1.00 79.81 166 ARG A CA 1
ATOM 1368 C C . ARG A 1 166 ? 18.301 7.296 -18.940 1.00 79.81 166 ARG A C 1
ATOM 1370 O O . ARG A 1 166 ? 17.330 6.566 -18.831 1.00 79.81 166 ARG A O 1
ATOM 1377 N N . VAL A 1 167 ? 19.341 7.198 -18.107 1.00 77.38 167 VAL A N 1
ATOM 1378 C CA . VAL A 1 167 ? 19.447 6.164 -17.047 1.00 77.38 167 VAL A CA 1
ATOM 1379 C C . VAL A 1 167 ? 18.305 6.263 -16.023 1.00 77.38 167 VAL A C 1
ATOM 1381 O O . VAL A 1 167 ? 17.851 5.244 -15.515 1.00 77.38 167 VAL A O 1
ATOM 1384 N N . LYS A 1 168 ? 17.766 7.469 -15.796 1.00 79.19 168 LYS A N 1
ATOM 1385 C CA . LYS A 1 168 ? 16.591 7.700 -14.936 1.00 79.19 168 LYS A CA 1
ATOM 1386 C C . LYS A 1 168 ? 15.305 7.022 -15.437 1.00 79.19 168 LYS A C 1
ATOM 1388 O O . LYS A 1 168 ? 14.361 6.918 -14.669 1.00 79.19 168 LYS A O 1
ATOM 1393 N N . GLU A 1 169 ? 15.250 6.578 -16.695 1.00 79.88 169 GLU A N 1
ATOM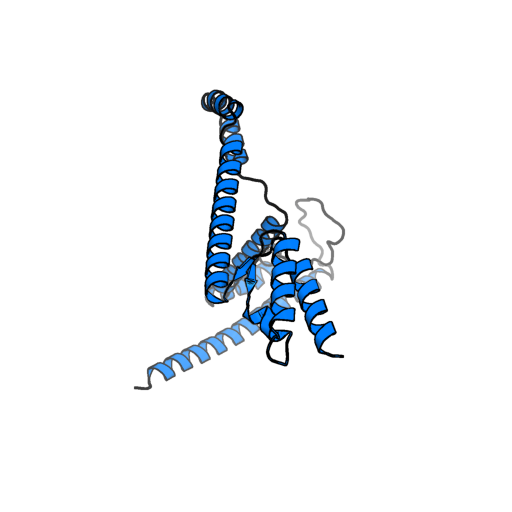 1394 C CA . GLU A 1 169 ? 14.087 5.859 -17.238 1.00 79.88 169 GLU A CA 1
ATOM 1395 C C . GLU A 1 169 ? 13.983 4.426 -16.699 1.00 79.88 169 GLU A C 1
ATOM 1397 O O . GLU A 1 169 ? 12.881 3.903 -16.587 1.00 79.88 169 GLU A O 1
ATOM 1402 N N . LEU A 1 170 ? 15.113 3.799 -16.346 1.00 79.00 170 LEU A N 1
ATOM 1403 C CA . LEU A 1 170 ? 15.149 2.424 -15.828 1.00 79.00 170 LEU A CA 1
ATOM 1404 C C . LEU A 1 170 ? 15.539 2.336 -14.351 1.00 79.00 170 LEU A C 1
ATOM 1406 O O . LEU A 1 170 ? 15.163 1.386 -13.673 1.00 79.00 170 LEU A O 1
ATOM 1410 N N . PHE A 1 171 ? 16.273 3.317 -13.826 1.00 79.94 171 PHE A N 1
ATOM 1411 C CA . PHE A 1 171 ? 16.758 3.297 -12.450 1.00 79.94 171 PHE A CA 1
ATOM 1412 C C . PHE A 1 171 ? 16.088 4.413 -11.634 1.00 79.94 171 PHE A C 1
ATOM 1414 O O . PHE A 1 171 ? 16.452 5.581 -11.782 1.00 79.94 171 PHE A O 1
ATOM 1421 N N . LYS A 1 172 ? 15.142 4.050 -10.744 1.00 73.38 172 LYS A N 1
ATOM 1422 C CA . LYS A 1 172 ? 14.487 4.981 -9.791 1.00 73.38 172 LYS A CA 1
ATOM 1423 C C . LYS A 1 172 ? 15.523 5.667 -8.881 1.00 73.38 172 LYS A C 1
ATOM 1425 O O . LYS A 1 172 ? 15.537 6.888 -8.778 1.00 73.38 172 LYS A O 1
ATOM 1430 N N . ASN A 1 173 ? 16.434 4.883 -8.294 1.00 65.31 173 ASN A N 1
ATOM 1431 C CA . ASN A 1 173 ? 17.456 5.346 -7.345 1.00 65.31 173 ASN A CA 1
ATOM 1432 C C . ASN A 1 173 ? 18.874 5.137 -7.893 1.00 65.31 173 ASN A C 1
ATOM 1434 O O . ASN A 1 173 ? 19.701 4.472 -7.270 1.00 65.31 173 ASN A O 1
ATOM 1438 N N . PHE A 1 174 ? 19.172 5.670 -9.080 1.00 67.12 174 PHE A N 1
ATOM 1439 C CA . PHE A 1 174 ? 20.569 5.741 -9.503 1.00 67.12 174 PHE A CA 1
ATOM 1440 C C . PHE A 1 174 ? 21.252 6.841 -8.688 1.00 67.12 174 PHE A C 1
ATOM 1442 O O . PHE A 1 174 ? 20.992 8.024 -8.916 1.00 67.12 174 PHE A O 1
ATOM 1449 N N . GLU A 1 175 ? 22.087 6.461 -7.717 1.00 56.41 175 GLU A N 1
ATOM 1450 C CA . GLU A 1 175 ? 22.962 7.405 -7.024 1.00 56.41 175 GLU A CA 1
ATOM 1451 C C . GLU A 1 175 ? 23.940 8.005 -8.037 1.00 56.41 175 GLU A C 1
ATOM 1453 O O . GLU A 1 175 ? 25.048 7.508 -8.255 1.00 56.41 175 GLU A O 1
ATOM 1458 N N . ASP A 1 176 ? 23.542 9.116 -8.651 1.00 54.84 176 ASP A N 1
ATOM 1459 C CA . ASP A 1 176 ? 24.519 10.069 -9.139 1.00 54.84 176 ASP A CA 1
ATOM 1460 C C . ASP A 1 176 ? 25.176 10.629 -7.880 1.00 54.84 176 ASP A C 1
ATOM 1462 O O . ASP A 1 176 ? 24.583 11.414 -7.137 1.00 54.84 176 ASP A O 1
ATOM 1466 N N . VAL A 1 177 ? 26.398 10.177 -7.598 1.00 47.38 177 VAL A N 1
ATOM 1467 C CA . VAL A 1 177 ? 27.194 10.537 -6.408 1.00 47.38 177 VAL A CA 1
ATOM 1468 C C . VAL A 1 177 ? 27.498 12.055 -6.335 1.00 47.38 177 VAL A C 1
ATOM 1470 O O . VAL A 1 177 ? 28.330 12.490 -5.546 1.00 47.38 177 VAL A O 1
ATOM 1473 N N . SER A 1 178 ? 26.855 12.872 -7.172 1.00 47.19 178 SER A N 1
ATOM 1474 C CA . SER A 1 178 ? 26.929 14.328 -7.237 1.00 47.19 178 SER A CA 1
ATOM 1475 C C . SER A 1 178 ? 25.747 15.064 -6.599 1.00 47.19 178 SER A C 1
ATOM 1477 O O . SER A 1 178 ? 25.911 16.229 -6.260 1.00 47.19 178 SER A O 1
ATOM 1479 N N . ASN A 1 179 ? 24.578 14.451 -6.386 1.00 40.81 179 ASN A N 1
ATOM 1480 C CA . ASN A 1 179 ? 23.380 15.225 -6.014 1.00 40.81 179 ASN A CA 1
ATOM 1481 C C . ASN A 1 179 ? 23.074 15.212 -4.512 1.00 40.81 179 ASN A C 1
ATOM 1483 O O . ASN A 1 179 ? 21.950 14.930 -4.100 1.00 40.81 179 ASN A O 1
ATOM 1487 N N . LYS A 1 180 ? 24.069 15.556 -3.684 1.00 38.91 180 LYS A N 1
ATOM 1488 C CA . LYS A 1 180 ? 23.795 16.013 -2.312 1.00 38.91 180 LYS A CA 1
ATOM 1489 C C . LYS A 1 180 ? 23.561 17.523 -2.195 1.00 38.91 180 LYS A C 1
ATOM 1491 O O . LYS A 1 180 ? 23.069 17.915 -1.147 1.00 38.91 180 LYS A O 1
ATOM 1496 N N . ASP A 1 181 ? 23.796 18.323 -3.243 1.00 35.91 181 ASP A N 1
ATOM 1497 C CA . ASP A 1 181 ? 23.748 19.792 -3.108 1.00 35.91 181 ASP A CA 1
ATOM 1498 C C . ASP A 1 181 ? 22.953 20.593 -4.152 1.00 35.91 181 ASP A C 1
ATOM 1500 O O . ASP A 1 181 ? 22.927 21.811 -4.040 1.00 35.91 181 ASP A O 1
ATOM 1504 N N . GLU A 1 182 ? 22.238 20.005 -5.115 1.00 33.06 182 GLU A N 1
ATOM 1505 C CA . GLU A 1 182 ? 21.483 20.833 -6.079 1.00 33.06 182 GLU A CA 1
ATOM 1506 C C . GLU A 1 182 ? 20.063 20.304 -6.308 1.00 33.06 182 GLU A C 1
ATOM 1508 O O . GLU A 1 182 ? 19.782 19.488 -7.187 1.00 33.06 182 GLU A O 1
ATOM 1513 N N . ARG A 1 183 ? 19.142 20.795 -5.468 1.00 36.69 183 ARG A N 1
ATOM 1514 C CA . ARG A 1 183 ? 17.770 21.057 -5.904 1.00 36.69 183 ARG A CA 1
ATOM 1515 C C . ARG A 1 183 ? 17.816 22.364 -6.689 1.00 36.69 183 ARG A C 1
ATOM 1517 O O . ARG A 1 183 ? 18.043 23.391 -6.069 1.00 36.69 183 ARG A O 1
ATOM 1524 N N . GLU A 1 184 ? 17.611 22.307 -7.997 1.00 30.11 184 GLU A N 1
ATOM 1525 C CA . GLU A 1 184 ? 16.775 23.234 -8.773 1.00 30.11 184 GLU A CA 1
ATOM 1526 C C . GLU A 1 184 ? 16.817 22.849 -10.258 1.00 30.11 184 GLU A C 1
ATOM 1528 O O . GLU A 1 184 ? 17.817 22.348 -10.771 1.00 30.11 184 GLU A O 1
ATOM 1533 N N . ASP A 1 185 ? 15.668 23.014 -10.910 1.00 36.50 185 ASP A N 1
ATOM 1534 C CA . ASP A 1 185 ? 15.439 22.801 -12.334 1.00 36.50 185 ASP A CA 1
ATOM 1535 C C . ASP A 1 185 ? 16.518 23.440 -13.209 1.00 36.50 185 ASP A C 1
ATOM 1537 O O . ASP A 1 185 ? 16.850 24.612 -13.040 1.00 36.50 185 ASP A O 1
ATOM 1541 N N . SER A 1 186 ? 16.990 22.714 -14.223 1.00 30.77 186 SER A N 1
ATOM 1542 C CA . SER A 1 186 ? 17.538 23.316 -15.442 1.00 30.77 186 SER A CA 1
ATOM 1543 C C . SER A 1 186 ? 17.514 22.310 -16.589 1.00 30.77 186 SER A C 1
ATOM 1545 O O . SER A 1 186 ? 18.209 21.290 -16.583 1.00 30.77 186 SER A O 1
ATOM 1547 N N . GLU A 1 187 ? 16.678 22.620 -17.575 1.00 34.19 187 GLU A N 1
ATOM 1548 C CA . GLU A 1 187 ? 16.705 22.048 -18.913 1.00 34.19 187 GLU A CA 1
ATOM 1549 C C . GLU A 1 187 ? 18.066 22.264 -19.598 1.00 34.19 187 GLU A C 1
ATOM 1551 O O . GLU A 1 187 ? 18.781 23.226 -19.337 1.00 34.19 187 GLU A O 1
ATOM 1556 N N . GLU A 1 188 ? 18.372 21.331 -20.502 1.00 38.62 188 GLU A N 1
ATOM 1557 C CA . GLU A 1 188 ? 19.342 21.409 -21.598 1.00 38.62 188 GLU A CA 1
ATOM 1558 C C . GLU A 1 188 ? 20.750 21.970 -21.325 1.00 38.62 188 GLU A C 1
ATOM 1560 O O . GLU A 1 188 ? 20.995 23.172 -21.295 1.00 38.62 188 GLU A O 1
ATOM 1565 N N . LYS A 1 189 ? 21.744 21.075 -21.421 1.00 31.50 189 LYS A N 1
ATOM 1566 C CA . LYS A 1 189 ? 22.894 21.332 -22.299 1.00 31.50 189 LYS A CA 1
ATOM 1567 C C . LYS A 1 189 ? 23.489 20.041 -22.852 1.00 31.50 189 LYS A C 1
ATOM 1569 O 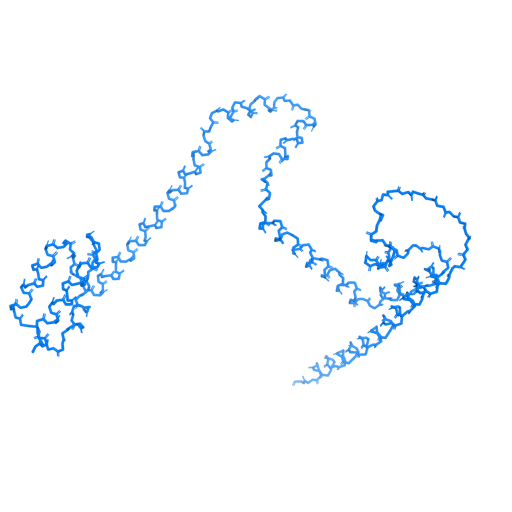O . LYS A 1 189 ? 24.073 19.228 -22.138 1.00 31.50 189 LYS A O 1
ATOM 1574 N N . ALA A 1 190 ? 23.338 19.885 -24.163 1.00 35.81 190 ALA A N 1
ATOM 1575 C CA . ALA A 1 190 ? 24.183 19.045 -24.992 1.00 35.81 190 ALA A CA 1
ATOM 1576 C C . ALA A 1 190 ? 25.600 19.643 -25.065 1.00 35.81 190 ALA A C 1
ATOM 1578 O O . ALA A 1 190 ? 25.749 20.860 -25.165 1.00 35.81 190 ALA A O 1
ATOM 1579 N N . GLY A 1 191 ? 26.628 18.787 -25.071 1.00 33.25 191 GLY A N 1
ATOM 1580 C CA . GLY A 1 191 ? 27.987 19.178 -25.463 1.00 33.25 191 GLY A CA 1
ATOM 1581 C C . GLY A 1 191 ? 29.116 18.668 -24.566 1.00 33.25 191 GLY A C 1
ATOM 1582 O O . GLY A 1 191 ? 29.512 19.334 -23.621 1.00 33.25 191 GLY A O 1
ATOM 1583 N N . THR A 1 192 ? 29.659 17.506 -24.944 1.00 38.28 192 THR A N 1
ATOM 1584 C CA . THR A 1 192 ? 31.098 17.153 -24.963 1.00 38.28 192 THR A CA 1
ATOM 1585 C C . THR A 1 192 ? 32.000 17.496 -23.765 1.00 38.28 192 THR A C 1
ATOM 1587 O O . THR A 1 192 ? 32.506 18.608 -23.664 1.00 38.28 192 THR A O 1
ATOM 1590 N N . ALA A 1 193 ? 32.361 16.466 -22.991 1.00 34.94 193 ALA A N 1
ATOM 1591 C CA . ALA A 1 193 ? 33.745 16.070 -22.676 1.00 34.94 193 ALA A CA 1
ATOM 1592 C C . ALA A 1 193 ? 33.695 14.786 -21.828 1.00 34.94 193 ALA A C 1
ATOM 1594 O O . ALA A 1 193 ? 33.147 14.805 -20.729 1.00 34.94 193 ALA A O 1
ATOM 1595 N N . ALA A 1 194 ? 34.228 13.671 -22.343 1.00 46.66 194 ALA A N 1
ATOM 1596 C CA . ALA A 1 194 ? 34.328 12.421 -21.590 1.00 46.66 194 ALA A CA 1
ATOM 1597 C C . ALA A 1 194 ? 35.271 12.633 -20.399 1.00 46.66 194 ALA A C 1
ATOM 1599 O O . ALA A 1 194 ? 36.481 12.796 -20.554 1.00 46.66 194 ALA A O 1
ATOM 1600 N N . SER A 1 195 ? 34.685 12.693 -19.213 1.00 49.03 195 SER A N 1
ATOM 1601 C CA . SER A 1 195 ? 35.394 12.830 -17.949 1.00 49.03 195 SER A CA 1
ATOM 1602 C C . SER A 1 195 ? 35.601 11.436 -17.342 1.00 49.03 195 SER A C 1
ATOM 1604 O O . SER A 1 195 ? 34.785 10.546 -17.578 1.00 49.03 195 SER A O 1
ATOM 1606 N N . PRO A 1 196 ? 36.611 11.210 -16.481 1.00 51.06 196 PRO A N 1
ATOM 1607 C CA . PRO A 1 196 ? 36.814 9.925 -15.785 1.00 51.06 196 PRO A CA 1
ATOM 1608 C C . PRO A 1 196 ? 35.628 9.489 -14.892 1.00 51.06 196 PRO A C 1
ATOM 1610 O O . PRO A 1 196 ? 35.643 8.411 -14.298 1.00 51.06 196 PRO A O 1
ATOM 1613 N N . LYS A 1 197 ? 34.592 10.331 -14.780 1.00 51.72 197 LYS A N 1
ATOM 1614 C CA . LYS A 1 197 ? 33.328 10.085 -14.079 1.00 51.72 197 LYS A CA 1
ATOM 1615 C C . LYS A 1 197 ? 32.322 9.320 -14.949 1.00 51.72 197 LYS A C 1
ATOM 1617 O O . LYS A 1 197 ? 31.535 8.544 -14.409 1.00 51.72 197 LYS A O 1
ATOM 1622 N N . ASP A 1 198 ? 32.399 9.477 -16.273 1.00 59.53 198 ASP A N 1
ATOM 1623 C CA . ASP A 1 198 ? 31.576 8.738 -17.236 1.00 59.53 198 ASP A CA 1
ATOM 1624 C C . ASP A 1 198 ? 31.860 7.229 -17.152 1.00 59.53 198 ASP A C 1
ATOM 1626 O O . ASP A 1 198 ? 30.933 6.421 -17.162 1.00 59.53 198 ASP A O 1
ATOM 1630 N N . ASP A 1 199 ? 33.120 6.850 -16.921 1.00 70.81 199 ASP A N 1
ATOM 1631 C CA . ASP A 1 199 ? 33.529 5.452 -16.757 1.00 70.81 199 ASP A CA 1
ATOM 1632 C C . ASP A 1 199 ? 32.941 4.796 -15.507 1.00 70.81 199 ASP A C 1
ATOM 1634 O O . ASP A 1 199 ? 32.614 3.610 -15.532 1.00 70.81 199 ASP A O 1
ATOM 1638 N N . LYS A 1 200 ? 32.800 5.530 -14.394 1.00 77.75 200 LYS A N 1
ATOM 1639 C CA . LYS A 1 200 ? 32.241 4.963 -13.155 1.00 77.75 200 LYS A CA 1
ATOM 1640 C C . LYS A 1 200 ? 30.756 4.655 -13.326 1.00 77.75 200 LYS A C 1
ATOM 1642 O O . LYS A 1 200 ? 30.321 3.560 -12.976 1.00 77.75 200 LYS A O 1
ATOM 1647 N N . ARG A 1 201 ? 30.007 5.590 -13.915 1.00 73.94 201 ARG A N 1
ATOM 1648 C CA . ARG A 1 201 ? 28.585 5.415 -14.229 1.00 73.94 201 ARG A CA 1
ATOM 1649 C C . ARG A 1 201 ? 28.371 4.279 -15.227 1.00 73.94 201 ARG A C 1
ATOM 1651 O O . ARG A 1 201 ? 27.520 3.424 -15.007 1.00 73.94 201 ARG A O 1
ATOM 1658 N N . VAL A 1 202 ? 29.168 4.230 -16.294 1.00 80.00 202 VAL A N 1
ATOM 1659 C CA . VAL A 1 202 ? 29.109 3.151 -17.290 1.00 80.00 202 VAL A CA 1
ATOM 1660 C C . VAL A 1 202 ? 29.419 1.792 -16.657 1.00 80.00 202 VAL A C 1
ATOM 1662 O O . VAL A 1 202 ? 28.686 0.836 -16.899 1.00 80.00 202 VAL A O 1
ATOM 1665 N N . LYS A 1 203 ? 30.439 1.700 -15.794 1.00 82.88 203 LYS A N 1
ATOM 1666 C CA . LYS A 1 203 ? 30.754 0.466 -15.053 1.00 82.88 203 LYS A CA 1
ATOM 1667 C C . LYS A 1 203 ? 29.591 0.015 -14.175 1.00 82.88 203 LYS A C 1
ATOM 1669 O O . LYS A 1 203 ? 29.202 -1.139 -14.267 1.00 82.88 203 LYS A O 1
ATOM 1674 N N . GLN A 1 204 ? 28.981 0.922 -13.412 1.00 82.88 204 GLN A N 1
ATOM 1675 C CA . GLN A 1 204 ? 27.819 0.602 -12.573 1.00 82.88 204 GLN A CA 1
ATOM 1676 C C . GLN A 1 204 ? 26.636 0.067 -13.387 1.00 82.88 204 GLN A C 1
ATOM 1678 O O . GLN A 1 204 ? 26.021 -0.925 -12.998 1.00 82.88 204 GLN A O 1
ATOM 1683 N N . VAL A 1 205 ? 26.335 0.692 -14.528 1.00 83.25 205 VAL A N 1
ATOM 1684 C CA . VAL A 1 205 ? 25.275 0.225 -15.432 1.00 83.25 205 VAL A CA 1
ATOM 1685 C C . VAL A 1 205 ? 25.610 -1.174 -15.953 1.00 83.25 205 VAL A C 1
ATOM 1687 O O . VAL A 1 205 ? 24.792 -2.084 -15.850 1.00 83.25 205 VAL A O 1
ATOM 1690 N N . VAL A 1 206 ? 26.832 -1.380 -16.448 1.00 86.12 206 VAL A N 1
ATOM 1691 C CA . VAL A 1 206 ? 27.281 -2.681 -16.961 1.00 86.12 206 VAL A CA 1
ATOM 1692 C C . VAL A 1 206 ? 27.253 -3.765 -15.881 1.00 86.12 206 VAL A C 1
ATOM 1694 O O . VAL A 1 206 ? 26.819 -4.878 -16.162 1.00 86.12 206 VAL A O 1
ATOM 1697 N N . ASP A 1 207 ? 27.684 -3.461 -14.660 1.00 87.75 207 ASP A N 1
ATOM 1698 C CA . ASP A 1 207 ? 27.691 -4.415 -13.550 1.00 87.75 207 ASP A CA 1
ATOM 1699 C C . ASP A 1 207 ? 26.265 -4.760 -13.095 1.00 87.75 207 ASP A C 1
ATOM 1701 O O . ASP A 1 207 ? 25.980 -5.925 -12.822 1.00 87.75 207 ASP A O 1
ATOM 1705 N N . SER A 1 208 ? 25.344 -3.790 -13.122 1.00 86.88 208 SER A N 1
ATOM 1706 C CA . SER A 1 208 ? 23.918 -4.018 -12.844 1.00 86.88 208 SER A CA 1
ATOM 1707 C C . SER A 1 208 ? 23.278 -4.941 -13.886 1.00 86.88 208 SER A C 1
ATOM 1709 O O . SER A 1 208 ? 22.581 -5.887 -13.528 1.00 86.88 208 SER A O 1
ATOM 1711 N N . PHE A 1 209 ? 23.561 -4.724 -15.176 1.00 89.00 209 PHE A N 1
ATOM 1712 C CA . PHE A 1 209 ? 23.066 -5.596 -16.248 1.00 89.00 209 PHE A CA 1
ATOM 1713 C C . PHE A 1 209 ? 23.675 -7.002 -16.195 1.00 89.00 209 PHE A C 1
ATOM 1715 O O . PHE A 1 209 ? 22.955 -7.977 -16.383 1.00 89.00 209 PHE A O 1
ATOM 1722 N N . LYS A 1 210 ? 24.966 -7.138 -15.864 1.00 90.00 210 LYS A N 1
ATOM 1723 C CA . LYS A 1 210 ? 25.591 -8.457 -15.647 1.00 90.00 210 LYS A CA 1
ATOM 1724 C C . LYS A 1 210 ? 24.954 -9.210 -14.483 1.00 90.00 210 LYS A C 1
ATOM 1726 O O . LYS A 1 210 ? 24.763 -10.421 -14.564 1.00 90.00 210 LYS A O 1
ATOM 1731 N N . LEU A 1 211 ? 24.648 -8.506 -13.392 1.00 89.12 211 LEU A N 1
ATOM 1732 C CA . LEU A 1 211 ? 23.955 -9.095 -12.251 1.00 89.12 211 LEU A CA 1
ATOM 1733 C C . LEU A 1 211 ? 22.554 -9.566 -12.657 1.00 89.12 211 LEU A C 1
ATOM 1735 O O . LEU A 1 211 ? 22.175 -10.687 -12.331 1.00 89.12 211 LEU A O 1
ATOM 1739 N N . LEU A 1 212 ? 21.828 -8.757 -13.432 1.00 87.31 212 LEU A N 1
ATOM 1740 C CA . LEU A 1 212 ? 20.517 -9.123 -13.963 1.00 87.31 212 LEU A CA 1
ATOM 1741 C C . LEU A 1 212 ? 20.582 -10.359 -14.876 1.00 87.31 212 LEU A C 1
ATOM 1743 O O . LEU A 1 212 ? 19.773 -11.267 -14.721 1.00 87.31 212 LEU A O 1
ATOM 1747 N N . GLU A 1 213 ? 21.563 -10.442 -15.779 1.00 88.94 213 GLU A N 1
ATOM 1748 C CA . GLU A 1 213 ? 21.779 -11.614 -16.644 1.00 88.94 213 GLU A CA 1
ATOM 1749 C C . GLU A 1 213 ? 22.072 -12.885 -15.836 1.00 88.94 213 GLU A C 1
ATOM 1751 O O . GLU A 1 213 ? 21.539 -13.959 -16.136 1.00 88.94 213 GLU A O 1
ATOM 1756 N N . LYS A 1 214 ? 22.900 -12.770 -14.790 1.00 92.06 214 LYS A N 1
ATOM 1757 C CA . LYS A 1 214 ? 23.198 -13.882 -13.884 1.00 92.06 214 LYS A CA 1
ATOM 1758 C C . LYS A 1 214 ? 21.930 -14.354 -13.166 1.00 92.06 214 LYS A C 1
ATOM 1760 O O . LYS A 1 214 ? 21.617 -15.541 -13.229 1.00 92.06 214 LYS A O 1
ATOM 1765 N N . ASN A 1 215 ? 21.191 -13.430 -12.556 1.00 89.69 215 ASN A N 1
ATOM 1766 C CA . ASN A 1 215 ? 19.968 -13.736 -11.814 1.00 89.69 215 ASN A CA 1
ATOM 1767 C C . ASN A 1 215 ? 18.897 -14.336 -12.730 1.00 89.69 215 ASN A C 1
ATOM 1769 O O . ASN A 1 215 ? 18.255 -15.315 -12.366 1.00 89.69 215 ASN A O 1
ATOM 1773 N N . LYS A 1 216 ? 18.755 -13.817 -13.957 1.00 88.69 216 LYS A N 1
ATOM 1774 C CA . LYS A 1 216 ? 17.855 -14.389 -14.965 1.00 88.69 216 LYS A CA 1
ATOM 1775 C C . LYS A 1 216 ? 18.197 -15.851 -15.243 1.00 88.69 216 LYS A C 1
ATOM 1777 O O . LYS A 1 216 ? 17.306 -16.689 -15.327 1.00 88.69 216 LYS A O 1
ATOM 1782 N N . LYS A 1 217 ? 19.483 -16.171 -15.413 1.00 90.06 217 LYS A N 1
ATOM 1783 C CA . LYS A 1 217 ? 19.927 -17.540 -15.699 1.00 90.06 217 LYS A CA 1
ATOM 1784 C C . LYS A 1 217 ? 19.663 -18.486 -14.526 1.00 90.06 217 LYS A C 1
ATOM 1786 O O . LYS A 1 217 ? 19.261 -19.623 -14.761 1.00 90.06 217 LYS A O 1
ATOM 1791 N N . GLU A 1 218 ? 19.900 -18.027 -13.301 1.00 90.25 218 GLU A N 1
ATOM 1792 C CA . GLU A 1 218 ? 19.600 -18.781 -12.077 1.00 90.25 218 GLU A CA 1
ATOM 1793 C C . GLU A 1 218 ? 18.093 -19.039 -11.955 1.00 90.25 218 GLU A C 1
ATOM 1795 O O . GLU A 1 218 ? 17.686 -20.194 -11.865 1.00 90.25 218 GLU A O 1
ATOM 1800 N N . TRP A 1 219 ? 17.267 -18.006 -12.119 1.00 89.38 219 TRP A N 1
ATOM 1801 C CA . TRP A 1 219 ? 15.809 -18.124 -12.085 1.00 89.38 219 TRP A CA 1
ATOM 1802 C C . TRP A 1 219 ? 15.255 -19.061 -13.167 1.00 89.38 219 TRP A C 1
ATOM 1804 O O . TRP A 1 219 ? 14.407 -19.904 -12.889 1.00 89.38 219 TRP A O 1
ATOM 1814 N N . MET A 1 220 ? 15.763 -18.979 -14.402 1.00 87.88 220 MET A N 1
ATOM 1815 C CA . MET A 1 220 ? 15.359 -19.892 -15.480 1.00 87.88 220 MET A CA 1
ATOM 1816 C C . MET A 1 220 ? 15.685 -21.348 -15.139 1.00 87.88 220 MET A C 1
ATOM 1818 O O . MET A 1 220 ? 14.888 -22.235 -15.427 1.00 87.88 220 MET A O 1
ATOM 1822 N N . ARG A 1 221 ? 16.840 -21.593 -14.508 1.00 91.31 221 ARG A N 1
ATOM 1823 C CA . ARG A 1 221 ? 17.236 -22.932 -14.071 1.00 91.31 221 ARG A CA 1
ATOM 1824 C C . ARG A 1 221 ? 16.306 -23.459 -12.981 1.00 91.31 221 ARG A C 1
ATOM 1826 O O . ARG A 1 221 ? 15.832 -24.580 -13.112 1.00 91.31 221 ARG A O 1
ATOM 1833 N N . GLU A 1 222 ? 16.037 -22.662 -11.951 1.00 88.88 222 GLU A N 1
ATOM 1834 C CA . GLU A 1 222 ? 15.121 -23.032 -10.864 1.00 88.88 222 GLU A CA 1
ATOM 1835 C C . GLU A 1 222 ? 13.710 -23.297 -11.391 1.00 88.88 222 GLU A C 1
ATOM 1837 O O . GLU A 1 222 ? 13.094 -24.300 -11.045 1.00 88.88 222 GLU A O 1
ATOM 1842 N N . ARG A 1 223 ? 13.218 -22.447 -12.296 1.00 87.94 223 ARG A N 1
ATOM 1843 C CA . ARG A 1 223 ? 11.922 -22.625 -12.953 1.00 87.94 223 ARG A CA 1
ATOM 1844 C C . ARG A 1 223 ? 11.860 -23.929 -13.750 1.00 87.94 223 ARG A C 1
ATOM 1846 O O . ARG A 1 223 ? 1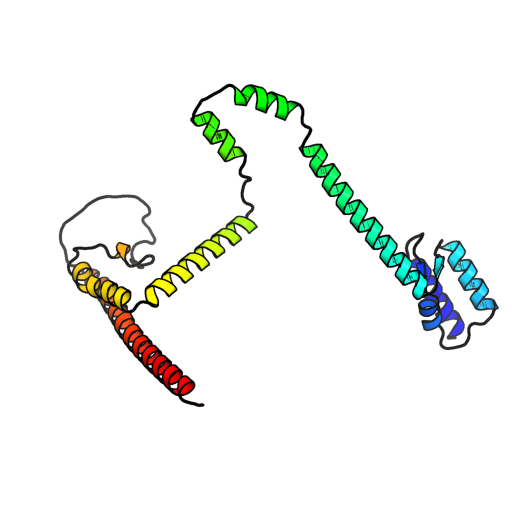0.873 -24.649 -13.654 1.00 87.94 223 ARG A O 1
ATOM 1853 N N . ASP A 1 224 ? 12.893 -24.238 -14.532 1.00 88.69 224 ASP A N 1
ATOM 1854 C CA . ASP A 1 224 ? 12.948 -25.474 -15.320 1.00 88.69 224 ASP A CA 1
ATOM 1855 C C . ASP A 1 224 ? 13.081 -26.722 -14.422 1.00 88.69 224 ASP A C 1
ATOM 1857 O O . ASP A 1 224 ? 12.559 -27.782 -14.760 1.00 88.69 224 ASP A O 1
ATOM 1861 N N . GLU A 1 225 ? 13.761 -26.619 -13.275 1.00 92.06 225 GLU A N 1
ATOM 1862 C CA . GLU A 1 225 ? 13.798 -27.669 -12.246 1.00 92.06 225 GLU A CA 1
ATOM 1863 C C . GLU A 1 225 ? 12.417 -27.869 -11.594 1.00 92.06 225 GLU A C 1
ATOM 1865 O O . GLU A 1 225 ? 11.982 -29.007 -11.423 1.00 92.06 225 GLU A O 1
ATOM 1870 N N . LEU A 1 226 ? 11.692 -26.784 -11.310 1.00 87.75 226 LEU A N 1
ATOM 1871 C CA . LEU A 1 226 ? 10.343 -26.809 -10.735 1.00 87.75 226 LEU A CA 1
ATOM 1872 C C . LEU A 1 226 ? 9.326 -27.430 -11.705 1.00 87.75 226 LEU A C 1
ATOM 1874 O O . LEU A 1 226 ? 8.528 -28.273 -11.302 1.00 87.75 226 LEU A O 1
ATOM 1878 N N . LEU A 1 227 ? 9.400 -27.080 -12.992 1.00 88.31 227 LEU A N 1
ATOM 1879 C CA . LEU A 1 227 ? 8.569 -27.681 -14.041 1.00 88.31 227 LEU A CA 1
ATOM 1880 C C . LEU A 1 227 ? 8.778 -29.197 -14.133 1.00 88.31 227 LEU A C 1
ATOM 1882 O O . LEU A 1 227 ? 7.806 -29.942 -14.191 1.00 88.31 227 LEU A O 1
ATOM 1886 N N . LYS A 1 228 ? 10.030 -29.666 -14.067 1.00 91.00 228 LYS A N 1
ATOM 1887 C CA . LYS A 1 228 ? 10.332 -31.107 -14.060 1.00 91.00 228 LYS A CA 1
ATOM 1888 C C . LYS A 1 228 ? 9.747 -31.820 -12.845 1.00 91.00 228 LYS A C 1
ATOM 1890 O O . LYS A 1 228 ? 9.284 -32.943 -12.984 1.00 91.00 228 LYS A O 1
ATOM 1895 N N . LEU A 1 229 ? 9.774 -31.186 -11.672 1.00 88.50 229 LEU A N 1
ATOM 1896 C CA . LEU A 1 229 ? 9.208 -31.760 -10.450 1.00 88.50 229 LEU A CA 1
ATOM 1897 C C . LEU A 1 229 ? 7.677 -31.889 -10.544 1.00 88.50 229 LEU A C 1
ATOM 1899 O O . LEU A 1 229 ? 7.105 -32.899 -10.148 1.00 88.50 229 LEU A O 1
ATOM 1903 N N . GLN A 1 230 ? 7.019 -30.879 -11.119 1.00 83.38 230 GLN A N 1
ATOM 1904 C CA . GLN A 1 230 ? 5.575 -30.909 -11.361 1.00 83.38 230 GLN A CA 1
ATOM 1905 C C . GLN A 1 230 ? 5.179 -31.998 -12.357 1.00 83.38 230 GLN A C 1
ATOM 1907 O O . GLN A 1 230 ? 4.158 -32.645 -12.158 1.00 83.38 230 GLN A O 1
ATOM 1912 N N . GLU A 1 231 ? 5.984 -32.224 -13.396 1.00 83.25 231 GLU A N 1
ATOM 1913 C CA . GLU A 1 231 ? 5.767 -33.330 -14.332 1.00 83.25 231 GLU A CA 1
ATOM 1914 C C . GLU A 1 231 ? 5.898 -34.689 -13.619 1.00 83.25 231 GLU A C 1
ATOM 1916 O O . GLU A 1 231 ? 5.022 -35.540 -13.766 1.00 83.25 231 GLU A O 1
ATOM 1921 N N . THR A 1 232 ? 6.914 -34.874 -12.765 1.00 76.75 232 THR A N 1
ATOM 1922 C CA . THR A 1 232 ? 7.112 -36.140 -12.033 1.00 76.75 232 THR A CA 1
ATOM 1923 C C . THR A 1 232 ? 6.026 -36.447 -11.002 1.00 76.75 232 THR A C 1
ATOM 1925 O O . THR A 1 232 ? 5.670 -37.611 -10.845 1.00 76.75 232 THR A O 1
ATOM 1928 N N . ASP A 1 233 ? 5.469 -35.435 -10.332 1.00 69.19 233 ASP A N 1
ATOM 1929 C CA . ASP A 1 233 ? 4.395 -35.621 -9.341 1.00 69.19 233 ASP A CA 1
ATOM 1930 C C . ASP A 1 233 ? 3.040 -35.956 -9.994 1.00 69.19 233 ASP A C 1
ATOM 1932 O O . ASP A 1 233 ? 2.138 -36.472 -9.336 1.00 69.19 233 ASP A O 1
ATOM 1936 N N . THR A 1 234 ? 2.877 -35.673 -11.291 1.00 59.94 234 THR A N 1
ATOM 1937 C CA . THR A 1 234 ? 1.655 -36.007 -12.045 1.00 59.94 234 THR A CA 1
ATOM 1938 C C . THR A 1 234 ? 1.661 -37.409 -12.660 1.00 59.94 234 THR A C 1
ATOM 1940 O O . THR A 1 234 ? 0.613 -37.866 -13.117 1.00 59.94 234 THR A O 1
ATOM 1943 N N . ASP A 1 235 ? 2.808 -38.096 -12.631 1.00 56.00 235 ASP A N 1
ATOM 1944 C CA . ASP A 1 235 ? 3.012 -39.435 -13.199 1.00 56.00 235 ASP A CA 1
ATOM 1945 C C . ASP A 1 235 ? 2.968 -40.573 -12.149 1.00 56.00 235 ASP A C 1
ATOM 1947 O O . ASP A 1 235 ? 3.090 -41.747 -12.517 1.00 56.00 235 ASP A O 1
ATOM 1951 N N . GLU A 1 236 ? 2.758 -40.278 -10.857 1.00 50.22 236 GLU A N 1
ATOM 1952 C CA . GLU A 1 236 ? 2.459 -41.305 -9.844 1.00 50.22 236 GLU A CA 1
ATOM 1953 C C . GLU A 1 236 ? 0.937 -41.592 -9.778 1.00 50.22 236 GLU A C 1
ATOM 1955 O O . GLU A 1 236 ? 0.159 -40.680 -9.487 1.00 50.22 236 GLU A O 1
ATOM 1960 N N . PRO A 1 237 ? 0.485 -42.833 -10.070 1.00 51.41 237 PRO A N 1
ATOM 1961 C CA . PRO A 1 237 ? -0.929 -43.227 -10.020 1.00 51.41 237 PRO A CA 1
ATOM 1962 C C . PRO A 1 237 ? -1.495 -43.409 -8.604 1.00 51.41 237 PRO A C 1
ATOM 1964 O O . PRO A 1 237 ? -0.747 -43.839 -7.694 1.00 51.41 237 PRO A O 1
#

Sequence (237 aa):
MAAKESIKQVEELFISKKKGDVVTFENISKEFDKQITVSQAKKILQYSKKYHVSMVSASEYAKHLSIQEGKRREKARKKMAENNSEEQFDFTKEKELLEWSRSDSPVRMYLREMGKIPLLTKEEEVYLSKQIEEGEDVIIDAICSVPYLIDYIINYREPLLNRERRVKELFKNFEDVSNKDEREDSEEKAGTAASPKDDKRVKQVVDSFKLLEKNKKEWMRERDELLKLQETDTDEP

pLDDT: mean 77.48, std 16.5, range [30.11, 97.0]